Protein AF-A0A1Q9DI26-F1 (afdb_monomer_lite)

Sequence (312 aa):
MASQDSYLPLMKSDGTSLVPEFTDEYFKDEPLLVAVFDFDYDLIEEFKTQLAWARFLFNPPAWITTLCCAPCFINANVEWAARAKHVALTHDGIKYVEDKHPTMCGLSCTDSGKVSKTVPYEKITDCDVREPAGTAFCCCIQNVLTEVVVETASSSKETPDLLLEGLEDAHAFKQAVWAMKRFGSGQGASAPAGSSAAPKMNDEGLRQTNFLLTEIREELRTMNVDRLLLKEMLKSWYAQVSEKGPARKVSEIKVAEARLLEEEREKNKALQGQIDAKDAEVKSILRRILQLEDEKVALLKQGSVGAAVVRC

Organism: Symbiodinium microadriaticum (NCBI:txid2951)

Radius of gyration: 28.25 Å; chains: 1; bounding box: 75×57×98 Å

Secondary structure (DSSP, 8-state):
----------B-TTS-BSS------TTTT-TTEEEEE-B-HHHHHHHHHHHHHHHHHT-GGGGGGGGGTHHHHHHHHHHHHHHTEEEEEESSEEEEEE--B--TTT-GGGPBPPEEEEEEGGGEEEEEEE---SEEETTTEE----EEEEEETT--TTS-SEEEESBTTHHHHHHHHHHHHHHHTTTS--------------HHHHHHHHHHHHHHHHHHHHHHHHHHHHHHHHHHHHHHHHTT-SSSSHHHHHHHHHHHHHHHHHHHHHHHHHHHHHHHHHHHHHHHHHHHHHHHHHHHHHHHHHTTS---

pLDDT: mean 82.35, std 16.48, range [36.53, 98.06]

Foldseek 3Di:
DDDPPDQPFPAAPVRDGLAPDDPDPPCVPPPQFNHWFDFPLVVQLVQQLVVLVVVCVVDVVNVVVVVPVVNVQSSVQSSQQSVQWIWTQGLFAIKIKRDWGAHDPRDPVRIDHIDIDGDGLQFFPDKDKDAQADAPDDRPHGGHWIKIATAGPPDDPPDGPDIDIRTPCSPSVRVVSVVSSVVVVPPPPPDPPDDDDDPPPDPVVVVVVVVVVSVVVVVVVVVVVVVVVVVVVVVVVVVVVVVPDDDPCPVVVVVVVVVVVVVVVVVVVVVVVVVVVVVVVVVVVVVVVVVVVVVVVVVVVVVVVVVPPPDD

Structure (mmCIF, N/CA/C/O backbone):
data_AF-A0A1Q9DI26-F1
#
_entry.id   AF-A0A1Q9DI26-F1
#
loop_
_atom_site.group_PDB
_atom_site.id
_atom_site.type_symbol
_atom_site.label_atom_id
_atom_site.label_alt_id
_atom_site.label_comp_id
_atom_site.label_asym_id
_atom_site.label_entity_id
_atom_site.label_seq_id
_atom_site.pdbx_PDB_ins_code
_atom_site.Cartn_x
_atom_site.Cartn_y
_atom_site.Cartn_z
_atom_site.occupancy
_atom_site.B_iso_or_equiv
_atom_site.auth_seq_id
_atom_site.auth_comp_id
_atom_site.auth_asym_id
_atom_site.auth_atom_id
_atom_site.pdbx_PDB_model_num
ATOM 1 N N . MET A 1 1 ? 1.690 -33.964 15.376 1.00 38.91 1 MET A N 1
ATOM 2 C CA . MET A 1 1 ? 0.543 -33.718 14.481 1.00 38.91 1 MET A CA 1
ATOM 3 C C . MET A 1 1 ? -0.322 -32.679 15.166 1.00 38.91 1 MET A C 1
ATOM 5 O O . MET A 1 1 ? -1.088 -33.037 16.050 1.00 38.91 1 MET A O 1
ATOM 9 N N . ALA A 1 2 ? -0.066 -31.400 14.888 1.00 36.53 2 ALA A N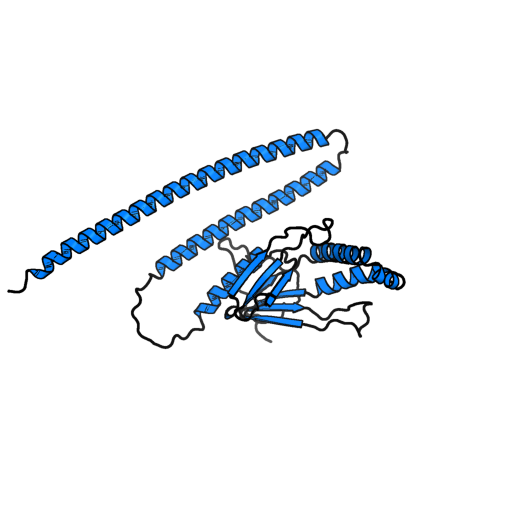 1
ATOM 10 C CA . ALA A 1 2 ? -0.893 -30.310 15.394 1.00 36.53 2 ALA A CA 1
ATOM 11 C C . ALA A 1 2 ? -2.199 -30.296 14.589 1.00 36.53 2 ALA A C 1
ATOM 13 O O . ALA A 1 2 ? -2.167 -30.470 13.371 1.00 36.53 2 ALA A O 1
ATOM 14 N N . SER A 1 3 ? -3.322 -30.195 15.294 1.00 38.91 3 SER A N 1
ATOM 15 C CA . SER A 1 3 ? -4.663 -30.089 14.721 1.00 38.91 3 SER A CA 1
ATOM 16 C C . SER A 1 3 ? -4.711 -28.882 13.780 1.00 38.91 3 SER A C 1
ATOM 18 O O . SER A 1 3 ? -4.245 -27.808 14.156 1.00 38.91 3 SER A O 1
ATOM 20 N N . GLN A 1 4 ? -5.222 -29.067 12.557 1.00 39.53 4 GLN A N 1
ATOM 21 C CA . GLN A 1 4 ? -5.601 -27.975 11.656 1.00 39.53 4 GLN A CA 1
ATOM 22 C C . GLN A 1 4 ? -6.797 -27.255 12.283 1.00 39.53 4 GLN A C 1
ATOM 24 O O . GLN A 1 4 ? -7.945 -27.490 11.907 1.00 39.53 4 GLN A O 1
ATOM 29 N N . ASP A 1 5 ? -6.541 -26.442 13.300 1.00 39.09 5 ASP A N 1
ATOM 30 C CA . ASP A 1 5 ? -7.587 -25.637 13.898 1.00 39.09 5 ASP A CA 1
ATOM 31 C C . ASP A 1 5 ? -7.981 -24.571 12.875 1.00 39.09 5 ASP A C 1
ATOM 33 O O . ASP A 1 5 ? -7.178 -23.776 12.390 1.00 39.09 5 ASP A O 1
ATOM 37 N N . SER A 1 6 ? -9.242 -24.683 12.482 1.00 49.03 6 SER A N 1
ATOM 38 C CA . SER A 1 6 ? -9.954 -23.924 11.470 1.00 49.03 6 SER A CA 1
ATOM 39 C C . SER A 1 6 ? -9.617 -22.436 11.499 1.00 49.03 6 SER A C 1
ATOM 41 O O . SER A 1 6 ? -10.002 -21.725 12.430 1.00 49.03 6 SER A O 1
ATOM 43 N N . TYR A 1 7 ? -8.992 -21.960 10.424 1.00 51.84 7 TYR A N 1
ATOM 44 C CA . TYR A 1 7 ? -9.085 -20.567 10.009 1.00 51.84 7 TYR A CA 1
ATOM 45 C C . TYR A 1 7 ? -10.567 -20.181 10.023 1.00 51.84 7 TYR A C 1
ATOM 47 O O . TYR A 1 7 ? -11.371 -20.807 9.332 1.00 51.84 7 TYR A O 1
ATOM 55 N N . LEU A 1 8 ? -10.950 -19.202 10.843 1.00 52.22 8 LEU A N 1
ATOM 56 C CA . LEU A 1 8 ? -12.258 -18.564 10.735 1.00 52.22 8 LEU A CA 1
ATOM 57 C C . LEU A 1 8 ? -12.095 -17.425 9.729 1.00 52.22 8 LEU A C 1
ATOM 59 O O . LEU A 1 8 ? -11.629 -16.352 10.120 1.00 52.22 8 LEU A O 1
ATOM 63 N N . PRO A 1 9 ? -12.409 -17.638 8.437 1.00 56.97 9 PRO A N 1
ATOM 64 C CA . PRO A 1 9 ? -12.375 -16.556 7.473 1.00 56.97 9 PRO A CA 1
ATOM 65 C C . PRO A 1 9 ? -13.273 -15.429 7.977 1.00 56.97 9 PRO A C 1
ATOM 67 O O . PRO A 1 9 ? -14.390 -15.662 8.448 1.00 56.97 9 PRO A O 1
ATOM 70 N N . LEU A 1 10 ? -12.776 -14.197 7.882 1.00 58.75 10 LEU A N 1
ATOM 71 C CA . LEU A 1 10 ? -13.581 -12.995 8.058 1.00 58.75 10 LEU A CA 1
ATOM 72 C C . LEU A 1 10 ? -14.640 -12.980 6.947 1.00 58.75 10 LEU A C 1
ATOM 74 O O . LEU A 1 10 ? -14.418 -12.484 5.846 1.00 58.75 10 LEU A O 1
ATOM 78 N N . MET A 1 11 ? -15.775 -13.606 7.229 1.00 51.62 11 MET A N 1
ATOM 79 C CA . MET A 1 11 ? -16.907 -13.729 6.320 1.00 51.62 11 MET A CA 1
ATOM 80 C C . MET A 1 11 ? -17.740 -12.447 6.375 1.00 51.62 11 MET A C 1
ATOM 82 O O . MET A 1 11 ? -18.002 -11.908 7.455 1.00 51.62 11 MET A O 1
ATOM 86 N N . LYS A 1 12 ? -18.159 -11.944 5.212 1.00 56.06 12 LYS A N 1
ATOM 87 C CA . LYS A 1 12 ? -19.223 -10.937 5.118 1.00 56.06 12 LYS A CA 1
ATOM 88 C C . LYS A 1 12 ? -20.567 -11.529 5.539 1.00 56.06 12 LYS A C 1
ATOM 90 O O . LYS A 1 12 ? -20.742 -12.747 5.573 1.00 56.06 12 LYS A O 1
ATOM 95 N N . SER A 1 13 ? -21.537 -10.650 5.786 1.00 51.12 13 SER A N 1
ATOM 96 C CA . SER A 1 13 ? -22.930 -11.042 6.026 1.00 51.12 13 SER A CA 1
ATOM 97 C C . SER A 1 13 ? -23.548 -11.789 4.829 1.00 51.12 13 SER A C 1
ATOM 99 O O . SER A 1 13 ? -24.406 -12.648 5.017 1.00 51.12 13 SER A O 1
ATOM 101 N N . ASP A 1 14 ? -23.047 -11.520 3.619 1.00 65.31 14 ASP A N 1
ATOM 102 C CA . ASP A 1 14 ? -23.435 -12.165 2.359 1.00 65.31 14 ASP A CA 1
ATOM 103 C C . ASP A 1 14 ? -22.736 -13.521 2.096 1.00 65.31 14 ASP A C 1
ATOM 105 O O . ASP A 1 14 ? -22.992 -14.160 1.077 1.00 65.31 14 ASP A O 1
ATOM 109 N N . GLY A 1 15 ? -21.866 -13.982 3.006 1.00 66.88 15 GLY A N 1
ATOM 110 C CA . GLY A 1 15 ? -21.101 -15.225 2.860 1.00 66.88 15 GLY A CA 1
ATOM 111 C C . GLY A 1 15 ? -19.873 -15.126 1.946 1.00 66.88 15 GLY A C 1
ATOM 112 O O . GLY A 1 15 ? -19.172 -16.119 1.766 1.00 66.88 15 GLY A O 1
ATOM 113 N N . THR A 1 16 ? -19.570 -13.949 1.393 1.00 65.44 16 THR A N 1
ATOM 114 C CA . THR A 1 16 ? -18.346 -13.715 0.617 1.00 65.44 16 THR A CA 1
ATOM 115 C C . THR A 1 16 ? -17.180 -13.457 1.569 1.00 65.44 16 THR A C 1
ATOM 117 O O . THR A 1 16 ? -17.290 -12.666 2.510 1.00 65.44 16 THR A O 1
ATOM 120 N N . SER A 1 17 ? -16.033 -14.091 1.328 1.00 59.84 17 SER A N 1
ATOM 121 C CA . SER A 1 17 ? -14.814 -13.804 2.092 1.00 59.84 17 SER A CA 1
ATOM 122 C C . SER A 1 17 ? -14.430 -12.328 1.944 1.00 59.84 17 SER A C 1
ATOM 124 O O . SER A 1 17 ? -14.437 -11.776 0.842 1.00 59.84 17 SER A O 1
ATOM 126 N N . LEU A 1 18 ? -14.107 -11.667 3.060 1.00 63.62 18 LEU A N 1
ATOM 127 C CA . LEU A 1 18 ? -13.474 -10.344 3.042 1.00 63.62 18 LEU A CA 1
ATOM 128 C C . LEU A 1 18 ? -12.004 -10.373 2.715 1.00 63.62 18 LEU A C 1
ATOM 130 O O . LEU A 1 18 ? -11.435 -9.336 2.381 1.00 63.62 18 LEU A O 1
ATOM 134 N N . VAL A 1 19 ? -11.412 -11.541 2.883 1.00 64.38 19 VAL A N 1
ATOM 135 C CA . VAL A 1 19 ? -10.012 -11.761 2.616 1.00 64.38 19 VAL A CA 1
ATOM 136 C C . VAL A 1 19 ? -9.934 -12.186 1.153 1.00 64.38 19 VAL A C 1
ATOM 138 O O . VAL A 1 19 ? -10.550 -13.210 0.822 1.00 64.38 19 VAL A O 1
ATOM 141 N N . PRO A 1 20 ? -9.284 -11.394 0.279 1.00 68.25 20 PRO A N 1
ATOM 142 C CA . PRO A 1 20 ? -9.007 -11.832 -1.081 1.00 68.25 20 PRO A CA 1
ATOM 143 C C . PRO A 1 20 ? -8.258 -13.169 -1.035 1.00 68.25 20 PRO A C 1
ATOM 145 O O . PRO A 1 20 ? -7.529 -13.454 -0.082 1.00 68.25 20 PRO A O 1
ATOM 148 N N . GLU A 1 21 ? -8.507 -14.023 -2.023 1.00 73.56 21 GLU A N 1
ATOM 149 C CA . GLU A 1 21 ? -7.797 -15.292 -2.152 1.00 73.56 21 GLU A CA 1
ATOM 150 C C . GLU A 1 21 ? -6.330 -14.977 -2.459 1.00 73.56 21 GLU A C 1
ATOM 152 O O . GLU A 1 21 ? -6.016 -14.467 -3.529 1.00 73.56 21 GLU A O 1
ATOM 157 N N . PHE A 1 22 ? -5.455 -15.196 -1.480 1.00 75.50 22 PHE A N 1
ATOM 158 C CA . PHE A 1 22 ? -4.030 -14.912 -1.602 1.00 75.50 22 PHE A CA 1
ATOM 159 C C . PHE A 1 22 ? -3.334 -16.035 -2.366 1.00 75.50 22 PHE A C 1
ATOM 161 O O . PHE A 1 22 ? -3.585 -17.222 -2.140 1.00 75.50 22 PHE A O 1
ATOM 168 N N . THR A 1 23 ? -2.445 -15.642 -3.270 1.00 81.25 23 THR A N 1
ATOM 169 C CA . THR A 1 23 ? -1.640 -16.561 -4.077 1.00 81.25 23 THR A CA 1
ATOM 170 C C . THR A 1 23 ? -0.368 -16.998 -3.363 1.00 81.25 23 THR A C 1
ATOM 172 O O . THR A 1 23 ? 0.149 -18.080 -3.651 1.00 81.25 23 THR A O 1
ATOM 175 N N . ASP A 1 24 ? 0.124 -16.199 -2.414 1.00 82.62 24 ASP A N 1
ATOM 176 C CA . ASP A 1 24 ? 1.368 -16.488 -1.715 1.00 82.62 24 ASP A CA 1
ATOM 177 C C . ASP A 1 24 ? 1.215 -17.598 -0.658 1.00 82.62 24 ASP A C 1
ATOM 179 O O . ASP A 1 24 ? 0.422 -17.535 0.286 1.00 82.62 24 ASP A O 1
ATOM 183 N N . GLU A 1 25 ? 2.026 -18.642 -0.812 1.00 90.56 25 GLU A N 1
ATOM 184 C CA . GLU A 1 25 ? 2.059 -19.803 0.070 1.00 90.56 25 GLU A CA 1
ATOM 185 C C . GLU A 1 25 ? 2.994 -19.623 1.275 1.00 90.56 25 GLU A C 1
ATOM 187 O O . GLU A 1 25 ? 3.043 -20.484 2.157 1.00 90.56 25 GLU A O 1
ATOM 192 N N . TYR A 1 26 ? 3.739 -18.517 1.326 1.00 93.50 26 TYR A N 1
ATOM 193 C CA . TYR A 1 26 ? 4.833 -18.307 2.267 1.00 93.50 26 TYR A CA 1
ATOM 194 C C . TYR A 1 26 ? 4.429 -18.450 3.748 1.00 93.50 26 TYR A C 1
ATOM 196 O O . TYR A 1 26 ? 5.204 -18.960 4.558 1.00 93.50 26 TYR A O 1
ATOM 204 N N . PHE A 1 27 ? 3.202 -18.059 4.113 1.00 93.50 27 PHE A N 1
ATOM 205 C CA . PHE A 1 27 ? 2.709 -18.112 5.497 1.00 93.50 27 PHE A CA 1
ATOM 206 C C . PHE A 1 27 ? 1.814 -19.320 5.819 1.00 93.50 27 PHE A C 1
ATOM 208 O O . PHE A 1 27 ? 1.227 -19.349 6.897 1.00 93.50 27 PHE A O 1
ATOM 215 N N . LYS A 1 28 ? 1.692 -20.329 4.942 1.00 91.50 28 LYS A N 1
ATOM 216 C CA . LYS A 1 28 ? 0.738 -21.447 5.133 1.00 91.50 28 LYS A CA 1
ATOM 217 C C . LYS A 1 28 ? 0.863 -22.182 6.472 1.00 91.50 28 LYS A C 1
ATOM 219 O O . LYS A 1 28 ? -0.148 -22.623 7.020 1.00 91.50 28 LYS A O 1
ATOM 224 N N . ASP A 1 29 ? 2.083 -22.290 6.991 1.00 93.12 29 ASP A N 1
ATOM 225 C CA . ASP A 1 29 ? 2.390 -22.991 8.242 1.00 93.12 29 ASP A CA 1
ATOM 226 C C . ASP A 1 29 ? 2.475 -22.052 9.461 1.00 93.12 29 ASP A C 1
ATOM 228 O O . ASP A 1 29 ? 2.805 -22.493 10.566 1.00 93.12 29 ASP A O 1
ATOM 232 N N . GLU A 1 30 ? 2.208 -20.754 9.288 1.00 91.62 30 GLU A N 1
ATOM 233 C CA . GLU A 1 30 ? 2.288 -19.789 10.379 1.00 91.62 30 GLU A CA 1
ATOM 234 C C . GLU A 1 30 ? 1.078 -19.948 11.319 1.00 91.62 30 GLU A C 1
ATOM 236 O O . GLU A 1 30 ? -0.072 -19.807 10.891 1.00 91.62 30 GLU A O 1
ATOM 241 N N . PRO A 1 31 ? 1.292 -20.218 12.620 1.00 89.69 31 PRO A N 1
ATOM 242 C CA . PRO A 1 31 ? 0.191 -20.303 13.564 1.00 89.69 31 PRO A CA 1
ATOM 243 C C . PRO A 1 31 ? -0.480 -18.935 13.715 1.00 89.69 31 PRO A C 1
ATOM 245 O O . PRO A 1 31 ? 0.182 -17.899 13.708 1.00 89.69 31 PRO A O 1
ATOM 248 N N . LEU A 1 32 ? -1.800 -18.937 13.925 1.00 89.81 32 LEU A N 1
ATOM 249 C CA . LEU A 1 32 ? -2.587 -17.718 14.164 1.00 89.81 32 LEU A CA 1
ATOM 250 C C . LEU A 1 32 ? -2.565 -16.717 12.995 1.00 89.81 32 LEU A C 1
ATOM 252 O O . LEU A 1 32 ? -2.760 -15.514 13.200 1.00 89.81 32 LEU A O 1
ATOM 256 N N . LEU A 1 33 ? -2.331 -17.200 11.775 1.00 91.50 33 LEU A N 1
ATOM 257 C CA . LEU A 1 33 ? -2.483 -16.410 10.565 1.00 91.50 33 LEU A CA 1
ATOM 258 C C . LEU A 1 33 ? -3.963 -16.035 10.373 1.00 91.50 33 LEU A C 1
ATOM 260 O O . LEU A 1 33 ? -4.855 -16.877 10.432 1.00 91.50 33 LEU A O 1
ATOM 264 N N . VAL A 1 34 ? -4.221 -14.747 10.162 1.00 91.06 34 VAL A N 1
ATOM 265 C CA . VAL A 1 34 ? -5.568 -14.198 9.952 1.00 91.06 34 VAL A CA 1
ATOM 266 C C . VAL A 1 34 ? -5.809 -13.953 8.467 1.00 91.06 34 VAL A C 1
ATOM 268 O O . VAL A 1 34 ? -6.844 -14.348 7.938 1.00 91.06 34 VAL A O 1
ATOM 271 N N . ALA A 1 35 ? -4.864 -13.288 7.801 1.00 92.38 35 ALA A N 1
ATOM 272 C CA . ALA A 1 35 ? -4.937 -12.964 6.380 1.00 92.38 35 ALA A CA 1
ATOM 273 C C . ALA A 1 35 ? -3.535 -12.708 5.813 1.00 92.38 35 ALA A C 1
ATOM 275 O O . ALA A 1 35 ? -2.681 -12.163 6.514 1.00 92.38 35 ALA A O 1
ATOM 276 N N . VAL A 1 36 ? -3.319 -13.045 4.544 1.00 94.19 36 VAL A N 1
ATOM 277 C CA . VAL A 1 36 ? -2.127 -12.665 3.766 1.00 94.19 36 VAL A CA 1
ATOM 278 C C . VAL A 1 36 ? -2.552 -11.610 2.752 1.00 94.19 36 VAL A C 1
ATOM 280 O O . VAL A 1 36 ? -3.678 -11.659 2.257 1.00 94.19 36 VAL A O 1
ATOM 283 N N . PHE A 1 37 ? -1.689 -10.628 2.499 1.00 94.81 37 PHE A N 1
ATOM 284 C CA . PHE A 1 37 ? -1.931 -9.607 1.486 1.00 94.81 37 PHE A CA 1
ATOM 285 C C . PHE A 1 37 ? -0.781 -9.613 0.492 1.00 94.81 37 PHE A C 1
ATOM 287 O O . PHE A 1 37 ? 0.375 -9.441 0.885 1.00 94.81 37 PHE A O 1
ATOM 294 N N . ASP A 1 38 ? -1.126 -9.784 -0.777 1.00 95.75 38 ASP A N 1
ATOM 295 C CA . ASP A 1 38 ? -0.159 -9.840 -1.860 1.00 95.75 38 ASP A CA 1
ATOM 296 C C . ASP A 1 38 ? 0.231 -8.423 -2.313 1.00 95.75 38 ASP A C 1
ATOM 298 O O . ASP A 1 38 ? -0.525 -7.444 -2.206 1.00 95.75 38 ASP A O 1
ATOM 302 N N . PHE A 1 39 ? 1.469 -8.309 -2.784 1.00 96.88 39 PHE A N 1
ATOM 303 C CA . PHE A 1 39 ? 1.945 -7.121 -3.477 1.00 96.88 39 PHE A CA 1
ATOM 304 C C . PHE A 1 39 ? 1.641 -7.251 -4.969 1.00 96.88 39 PHE A C 1
ATOM 306 O O . PHE A 1 39 ? 1.726 -8.341 -5.531 1.00 96.88 39 PHE A O 1
ATOM 313 N N . ASP A 1 40 ? 1.372 -6.129 -5.633 1.00 96.56 40 ASP A N 1
ATOM 314 C CA . ASP A 1 40 ? 1.351 -6.068 -7.094 1.00 96.56 40 ASP A CA 1
ATOM 315 C C . ASP A 1 40 ? 2.803 -6.088 -7.600 1.00 96.56 40 ASP A C 1
ATOM 317 O O . ASP A 1 40 ? 3.427 -5.051 -7.857 1.00 96.56 40 ASP A O 1
ATOM 321 N N . TYR A 1 41 ? 3.388 -7.291 -7.621 1.00 96.56 41 TYR A N 1
ATOM 322 C CA . TYR A 1 41 ? 4.799 -7.502 -7.939 1.00 96.56 41 TYR A CA 1
ATOM 323 C C . TYR A 1 41 ? 5.149 -6.949 -9.320 1.00 96.56 41 TYR A C 1
ATOM 325 O O . TYR A 1 41 ? 6.165 -6.270 -9.450 1.00 96.56 41 TYR A O 1
ATOM 333 N N . ASP A 1 42 ? 4.285 -7.153 -10.315 1.00 97.00 42 ASP A N 1
ATOM 334 C CA . ASP A 1 42 ? 4.516 -6.695 -11.684 1.00 97.00 42 ASP A CA 1
ATOM 335 C C . ASP A 1 42 ? 4.548 -5.156 -11.755 1.00 97.00 42 ASP A C 1
ATOM 337 O O . ASP A 1 42 ? 5.456 -4.579 -12.363 1.00 97.00 42 ASP A O 1
ATOM 341 N N . LEU A 1 43 ? 3.622 -4.468 -11.071 1.00 96.75 43 LEU A N 1
ATOM 342 C CA . LEU A 1 43 ? 3.607 -3.003 -11.012 1.00 96.75 43 LEU A CA 1
ATOM 343 C C . LEU A 1 43 ? 4.830 -2.444 -10.270 1.00 96.75 43 LEU A C 1
ATOM 345 O O . LEU A 1 43 ? 5.417 -1.441 -10.692 1.00 96.75 43 LEU A O 1
ATOM 349 N N . ILE A 1 44 ? 5.234 -3.084 -9.167 1.00 97.38 44 ILE A N 1
ATOM 350 C CA . ILE A 1 44 ? 6.442 -2.710 -8.418 1.00 97.38 44 ILE A CA 1
ATOM 351 C C . ILE A 1 44 ? 7.682 -2.888 -9.294 1.00 97.38 44 ILE A C 1
ATOM 353 O O . ILE A 1 44 ? 8.525 -1.987 -9.340 1.00 97.38 44 ILE A O 1
ATOM 357 N N . GLU A 1 45 ? 7.797 -4.030 -9.972 1.00 97.12 45 GLU A N 1
ATOM 358 C CA . GLU A 1 45 ? 8.910 -4.364 -10.853 1.00 97.12 45 GLU A CA 1
ATOM 359 C C . GLU A 1 45 ? 9.026 -3.355 -11.996 1.00 97.12 45 GLU A C 1
ATOM 361 O O . GLU A 1 45 ? 10.100 -2.778 -12.192 1.00 97.12 45 GLU A O 1
ATOM 366 N N . GLU A 1 46 ? 7.929 -3.064 -12.699 1.00 96.94 46 GLU A N 1
ATOM 367 C CA . GLU A 1 46 ? 7.911 -2.086 -13.786 1.00 96.94 46 GLU A CA 1
ATOM 368 C C . GLU A 1 46 ? 8.320 -0.691 -13.290 1.00 96.94 46 GLU A C 1
ATOM 370 O O . GLU A 1 46 ? 9.263 -0.088 -13.821 1.00 96.94 46 GLU A O 1
ATOM 375 N N . PHE A 1 47 ? 7.671 -0.187 -12.236 1.00 97.31 47 PHE A N 1
ATOM 376 C CA . PHE A 1 47 ? 7.935 1.153 -11.714 1.00 97.31 47 PHE A CA 1
ATOM 377 C C . PHE A 1 47 ? 9.373 1.305 -11.204 1.00 97.31 47 PHE A C 1
ATOM 379 O O . PHE A 1 47 ? 10.067 2.270 -11.545 1.00 97.31 47 PHE A O 1
ATOM 386 N N . LYS A 1 48 ? 9.861 0.349 -10.403 1.00 96.88 48 LYS A N 1
ATOM 387 C CA . LYS A 1 48 ? 11.219 0.407 -9.841 1.00 96.88 48 LYS A CA 1
ATOM 388 C C . LYS A 1 48 ? 12.285 0.202 -10.906 1.00 96.88 48 LYS A C 1
ATOM 390 O O . LYS A 1 48 ? 13.339 0.832 -10.814 1.00 96.88 48 LYS A O 1
ATOM 395 N N . THR A 1 49 ? 12.000 -0.586 -11.939 1.00 96.25 49 THR A N 1
ATOM 396 C CA . THR A 1 49 ? 12.879 -0.738 -13.101 1.00 96.25 49 THR A CA 1
ATOM 397 C C . THR A 1 49 ? 12.996 0.581 -13.859 1.00 96.25 49 THR A C 1
ATOM 399 O O . THR A 1 49 ? 14.111 1.065 -14.058 1.00 96.25 49 THR A O 1
ATOM 402 N N . GLN A 1 50 ? 11.877 1.230 -14.207 1.00 95.81 50 GLN A N 1
ATOM 403 C CA . GLN A 1 50 ? 11.887 2.547 -14.861 1.00 95.81 50 GLN A CA 1
ATOM 404 C C . GLN A 1 50 ? 12.647 3.589 -14.029 1.00 95.81 50 GLN A C 1
ATOM 406 O O . GLN A 1 50 ? 13.477 4.336 -14.553 1.00 95.81 50 GLN A O 1
ATOM 411 N N . LEU A 1 51 ? 12.415 3.605 -12.715 1.00 95.56 51 LEU A N 1
ATOM 412 C CA . LEU A 1 51 ? 13.085 4.512 -11.790 1.00 95.56 51 LEU A CA 1
ATOM 413 C C . LEU A 1 51 ? 14.596 4.247 -11.699 1.00 95.56 51 LEU A C 1
ATOM 415 O O . LEU A 1 51 ? 15.387 5.193 -11.688 1.00 95.56 51 LEU A O 1
ATOM 419 N N . ALA A 1 52 ? 15.012 2.980 -11.643 1.00 93.62 52 ALA A N 1
ATOM 420 C CA . ALA A 1 52 ? 16.418 2.589 -11.622 1.00 93.62 52 ALA A CA 1
ATOM 421 C C . ALA A 1 52 ? 17.126 2.978 -12.926 1.00 93.62 52 ALA A C 1
ATOM 423 O O . ALA A 1 52 ? 18.209 3.562 -12.881 1.00 93.62 52 ALA A O 1
ATOM 424 N N . TRP A 1 53 ? 16.483 2.748 -14.073 1.00 93.56 53 TRP A N 1
ATOM 425 C CA . TRP A 1 53 ? 16.985 3.169 -15.379 1.00 93.56 53 TRP A CA 1
ATOM 426 C C . TRP A 1 53 ? 17.105 4.685 -15.501 1.00 93.56 53 TRP A C 1
ATOM 428 O O . TRP A 1 53 ? 18.130 5.179 -15.969 1.00 93.56 53 TRP A O 1
ATOM 438 N N . ALA A 1 54 ? 16.119 5.446 -15.026 1.00 93.50 54 ALA A N 1
ATOM 439 C CA . ALA A 1 54 ? 16.218 6.900 -15.007 1.00 93.50 54 ALA A CA 1
ATOM 440 C C . ALA A 1 54 ? 17.369 7.368 -14.107 1.00 93.50 54 ALA A C 1
ATOM 442 O O . ALA A 1 54 ? 18.227 8.127 -14.548 1.00 93.50 54 ALA A O 1
ATOM 443 N N . ARG A 1 55 ? 17.476 6.862 -12.876 1.00 92.12 55 ARG A N 1
ATOM 444 C CA . ARG A 1 55 ? 18.604 7.192 -11.985 1.00 92.12 55 ARG A CA 1
ATOM 445 C C . ARG A 1 55 ? 19.954 6.865 -12.618 1.00 92.12 55 ARG A C 1
ATOM 447 O O . ARG A 1 55 ? 20.894 7.644 -12.482 1.00 92.12 55 ARG A O 1
ATOM 454 N N . PHE A 1 56 ? 20.035 5.743 -13.324 1.00 90.75 56 PHE A N 1
ATOM 455 C CA . PHE A 1 56 ? 21.223 5.327 -14.048 1.00 90.75 56 PHE A CA 1
ATOM 456 C C . PHE A 1 56 ? 21.572 6.298 -15.192 1.00 90.75 56 PHE A C 1
ATOM 458 O O . PHE A 1 56 ? 22.703 6.774 -15.282 1.00 90.75 56 PHE A O 1
ATOM 465 N N . LEU A 1 57 ? 20.596 6.670 -16.026 1.00 91.19 57 LEU A N 1
ATOM 466 C CA . LEU A 1 57 ? 20.785 7.625 -17.124 1.00 91.19 57 LEU A CA 1
ATOM 467 C C . LEU A 1 57 ? 21.179 9.023 -16.631 1.00 91.19 57 LEU A C 1
ATOM 469 O O . LEU A 1 57 ? 21.977 9.692 -17.272 1.00 91.19 57 LEU A O 1
ATOM 473 N N . PHE A 1 58 ? 20.676 9.469 -15.482 1.00 91.50 58 PHE A N 1
ATOM 474 C CA . PHE A 1 58 ? 20.974 10.803 -14.949 1.00 91.50 58 PHE A CA 1
ATOM 475 C C . PHE A 1 58 ? 22.220 10.861 -14.044 1.00 91.50 58 PHE A C 1
ATOM 477 O O . PHE A 1 58 ? 22.536 11.925 -13.513 1.00 91.50 58 PHE A O 1
ATOM 484 N N . ASN A 1 59 ? 22.963 9.759 -13.893 1.00 91.31 59 ASN A N 1
ATOM 485 C CA . ASN A 1 59 ? 24.199 9.698 -13.109 1.00 91.31 59 ASN A CA 1
ATOM 486 C C . ASN A 1 59 ? 25.385 9.230 -13.983 1.00 91.31 59 ASN A C 1
ATOM 488 O O . ASN A 1 59 ? 25.739 8.051 -13.946 1.00 91.31 59 ASN A O 1
ATOM 492 N N . PRO A 1 60 ? 26.027 10.129 -14.763 1.00 90.44 60 PRO A N 1
ATOM 493 C CA . PRO A 1 60 ? 27.087 9.763 -15.709 1.00 90.44 60 PRO A CA 1
ATOM 494 C C . PRO A 1 60 ? 28.258 8.951 -15.123 1.00 90.44 60 PRO A C 1
ATOM 496 O O . PRO A 1 60 ? 28.738 8.045 -15.802 1.00 90.44 60 PRO A O 1
ATOM 499 N N . PRO A 1 61 ? 28.714 9.179 -13.871 1.00 88.19 61 PRO A N 1
ATOM 500 C CA . PRO A 1 61 ? 29.691 8.300 -13.222 1.00 88.19 61 PRO A CA 1
ATOM 501 C C . PRO A 1 61 ? 29.285 6.818 -13.165 1.00 88.19 61 PRO A C 1
ATOM 503 O O . PRO A 1 61 ? 30.150 5.945 -13.246 1.00 88.19 61 PRO A O 1
ATOM 506 N N . ALA A 1 62 ? 27.986 6.513 -13.070 1.00 83.12 62 ALA A N 1
ATOM 507 C CA . ALA A 1 62 ? 27.490 5.139 -13.084 1.00 83.12 62 ALA A CA 1
ATOM 508 C C . ALA A 1 62 ? 27.627 4.477 -14.468 1.00 83.12 62 ALA A C 1
ATOM 510 O O . ALA A 1 62 ? 27.655 3.258 -14.557 1.00 83.12 62 ALA A O 1
ATOM 511 N N . TRP A 1 63 ? 27.802 5.228 -15.558 1.00 87.25 63 TRP A N 1
ATOM 512 C CA . TRP A 1 63 ? 27.920 4.645 -16.903 1.00 87.25 63 TRP A CA 1
ATOM 513 C C . TRP A 1 63 ? 29.209 3.849 -17.123 1.00 87.25 63 TRP A C 1
ATOM 515 O O . TRP A 1 63 ? 29.310 3.022 -18.029 1.00 87.25 63 TRP A O 1
ATOM 525 N N . ILE A 1 64 ? 30.216 4.041 -16.277 1.00 84.81 64 ILE A N 1
ATOM 526 C CA . ILE A 1 64 ? 31.428 3.223 -16.343 1.00 84.81 64 ILE A CA 1
ATOM 527 C C . ILE A 1 64 ? 31.112 1.789 -15.882 1.00 84.81 64 ILE A C 1
ATOM 529 O O . ILE A 1 64 ? 31.682 0.835 -16.411 1.00 84.81 64 ILE A O 1
ATOM 533 N N . THR A 1 65 ? 30.146 1.607 -14.971 1.00 76.06 65 THR A N 1
ATOM 534 C CA . THR A 1 65 ? 29.751 0.275 -14.489 1.00 76.06 65 THR A CA 1
ATOM 535 C C . THR A 1 65 ? 28.880 -0.490 -15.494 1.00 76.06 65 THR A C 1
ATOM 537 O O . THR A 1 65 ? 28.848 -1.720 -15.441 1.00 76.06 65 THR A O 1
ATOM 540 N N . THR A 1 66 ? 28.262 0.178 -16.486 1.00 71.62 66 THR A N 1
ATOM 541 C CA . THR A 1 66 ? 27.492 -0.505 -17.551 1.00 71.62 66 THR A CA 1
ATOM 542 C C . THR A 1 66 ? 28.301 -1.426 -18.443 1.00 71.62 66 THR A C 1
ATOM 544 O O . THR A 1 66 ? 27.725 -2.355 -19.006 1.00 71.62 66 THR A O 1
ATOM 547 N N . LEU A 1 67 ? 29.615 -1.221 -18.556 1.00 75.31 67 LEU A N 1
ATOM 548 C CA . LEU A 1 67 ? 30.483 -2.106 -19.338 1.00 75.31 67 LEU A CA 1
ATOM 549 C C . LEU A 1 67 ? 30.518 -3.540 -18.775 1.00 75.31 67 LEU A C 1
ATOM 551 O O . LEU A 1 67 ? 30.838 -4.471 -19.509 1.00 75.31 67 LEU A O 1
ATOM 555 N N . CYS A 1 68 ? 30.126 -3.734 -17.511 1.00 69.38 68 CYS A N 1
ATOM 556 C CA . CYS A 1 68 ? 30.137 -5.019 -16.812 1.00 69.38 68 CYS A CA 1
ATOM 557 C C . CYS A 1 68 ? 28.718 -5.509 -16.458 1.00 69.38 68 CYS A C 1
ATOM 559 O O . CYS A 1 68 ? 28.423 -5.793 -15.301 1.00 69.38 68 CYS A O 1
ATOM 561 N N . CYS A 1 69 ? 27.844 -5.643 -17.463 1.00 76.12 69 CYS A N 1
ATOM 562 C CA . CYS A 1 69 ? 26.525 -6.302 -17.366 1.00 76.12 69 CYS A CA 1
ATOM 563 C C . CYS A 1 69 ? 25.448 -5.592 -16.513 1.00 76.12 69 CYS A C 1
ATOM 565 O O . CYS A 1 69 ? 24.410 -6.189 -16.228 1.00 76.12 69 CYS A O 1
ATOM 567 N N . ALA A 1 70 ? 25.630 -4.315 -16.155 1.00 74.19 70 ALA A N 1
ATOM 568 C CA . ALA A 1 70 ? 24.657 -3.571 -15.342 1.00 74.19 70 ALA A CA 1
ATOM 569 C C . ALA A 1 70 ? 23.195 -3.592 -15.860 1.00 74.19 70 ALA A C 1
ATOM 571 O O . ALA A 1 70 ? 22.304 -3.725 -15.023 1.00 74.19 70 ALA A O 1
ATOM 572 N N . PRO A 1 71 ? 22.904 -3.534 -17.181 1.00 75.31 71 PRO A N 1
ATOM 573 C CA . PRO A 1 71 ? 21.528 -3.574 -17.690 1.00 75.31 71 PRO A CA 1
ATOM 574 C C . PRO A 1 71 ? 20.755 -4.819 -17.256 1.00 75.31 71 PRO A C 1
ATOM 576 O O . PRO A 1 71 ? 19.593 -4.732 -16.871 1.00 75.31 71 PRO A O 1
ATOM 579 N N . CYS A 1 72 ? 21.418 -5.975 -17.294 1.00 79.12 72 CYS A N 1
ATOM 580 C CA . CYS A 1 72 ? 20.808 -7.259 -16.968 1.00 79.12 72 CYS A CA 1
ATOM 581 C C . CYS A 1 72 ? 20.547 -7.378 -15.462 1.00 79.12 72 CYS A C 1
ATOM 583 O O . CYS A 1 72 ? 19.561 -7.977 -15.045 1.00 79.12 72 CYS A O 1
ATOM 585 N N . PHE A 1 73 ? 21.413 -6.776 -14.645 1.00 88.62 73 PHE A N 1
ATOM 586 C CA . PHE A 1 73 ? 21.306 -6.837 -13.193 1.00 88.62 73 PHE A CA 1
ATOM 587 C C . PHE A 1 73 ? 20.303 -5.846 -12.611 1.00 88.62 73 PHE A C 1
ATOM 589 O O . PHE A 1 73 ? 19.787 -6.107 -11.533 1.00 88.62 73 PHE A O 1
ATOM 596 N N . ILE A 1 74 ? 20.002 -4.726 -13.277 1.00 91.56 74 ILE A N 1
ATOM 597 C CA . ILE A 1 74 ? 18.995 -3.780 -12.769 1.00 91.56 74 ILE A CA 1
ATOM 598 C C . ILE A 1 74 ? 17.634 -4.472 -12.658 1.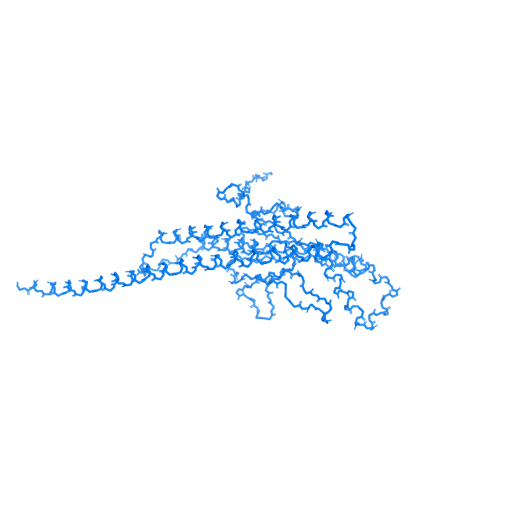00 91.56 74 ILE A C 1
ATOM 600 O O . ILE A 1 74 ? 17.049 -4.471 -11.579 1.00 91.56 74 ILE A O 1
ATOM 604 N N . ASN A 1 75 ? 17.176 -5.108 -13.738 1.00 93.75 75 ASN A N 1
ATOM 605 C CA . ASN A 1 75 ? 15.868 -5.761 -13.762 1.00 93.75 75 ASN A CA 1
ATOM 606 C C . ASN A 1 75 ? 15.827 -6.938 -12.778 1.00 93.75 75 ASN A C 1
ATOM 608 O O . ASN A 1 75 ? 14.920 -7.010 -11.959 1.00 93.75 75 ASN A O 1
ATOM 612 N N . ALA A 1 76 ? 16.858 -7.792 -12.789 1.00 95.19 76 ALA A N 1
ATOM 613 C CA . ALA A 1 76 ? 16.933 -8.938 -11.886 1.00 95.19 76 ALA A CA 1
ATOM 614 C C . ALA A 1 76 ? 16.978 -8.518 -10.406 1.00 95.19 76 ALA A C 1
ATOM 616 O O . ALA A 1 76 ? 16.271 -9.087 -9.587 1.00 95.19 76 ALA A O 1
ATOM 617 N N . ASN A 1 77 ? 17.747 -7.481 -10.049 1.00 95.00 77 ASN A N 1
ATOM 618 C CA . ASN A 1 77 ? 17.785 -6.986 -8.668 1.00 95.00 77 ASN A CA 1
ATOM 619 C C . ASN A 1 77 ? 16.440 -6.407 -8.222 1.00 95.00 77 ASN A C 1
ATOM 621 O O . ASN A 1 77 ? 16.066 -6.567 -7.063 1.00 95.00 77 ASN A O 1
ATOM 625 N N . VAL A 1 78 ? 15.733 -5.714 -9.118 1.00 96.69 78 VAL A N 1
ATOM 626 C CA . VAL A 1 78 ? 14.401 -5.178 -8.824 1.00 96.69 78 VAL A CA 1
ATOM 627 C C . VAL A 1 78 ? 13.398 -6.314 -8.625 1.00 96.69 78 VAL A C 1
ATOM 629 O O . VAL A 1 78 ? 12.678 -6.293 -7.632 1.00 96.69 78 VAL A O 1
ATOM 632 N N . GLU A 1 79 ? 13.402 -7.315 -9.507 1.00 96.88 79 GLU A N 1
ATOM 633 C CA . GLU A 1 79 ? 12.569 -8.520 -9.411 1.00 96.88 79 GLU A CA 1
ATOM 634 C C . GLU A 1 79 ? 12.830 -9.280 -8.103 1.00 96.88 79 GLU A C 1
ATOM 636 O O . GLU A 1 79 ? 11.907 -9.526 -7.326 1.00 96.88 79 GLU A O 1
ATOM 641 N N . TRP A 1 80 ? 14.098 -9.573 -7.795 1.00 97.38 80 TRP A N 1
ATOM 642 C CA . TRP A 1 80 ? 14.487 -10.257 -6.559 1.00 97.38 80 TRP A CA 1
ATOM 643 C C . TRP A 1 80 ? 14.039 -9.491 -5.312 1.00 97.38 80 TRP A C 1
ATOM 645 O O . TRP A 1 80 ? 13.496 -10.091 -4.388 1.00 97.38 80 TRP A O 1
ATOM 655 N N . ALA A 1 81 ? 14.229 -8.170 -5.288 1.00 97.31 81 ALA A N 1
ATOM 656 C CA . ALA A 1 81 ? 13.848 -7.340 -4.149 1.00 97.31 81 ALA A CA 1
ATOM 657 C C . ALA A 1 81 ? 12.327 -7.151 -4.017 1.00 97.31 81 ALA A C 1
ATOM 659 O O . ALA A 1 81 ? 11.835 -6.960 -2.905 1.00 97.31 81 ALA A O 1
ATOM 660 N N . ALA A 1 82 ? 11.577 -7.158 -5.122 1.00 97.31 82 ALA A N 1
ATOM 661 C CA . ALA A 1 82 ? 10.119 -7.075 -5.097 1.00 97.31 82 ALA A CA 1
ATOM 662 C C . ALA A 1 82 ? 9.516 -8.380 -4.564 1.00 97.31 82 ALA A C 1
ATOM 664 O O . ALA A 1 82 ? 8.744 -8.348 -3.608 1.00 97.31 82 ALA A O 1
ATOM 665 N N . ARG A 1 83 ? 9.935 -9.523 -5.120 1.00 96.81 83 ARG A N 1
ATOM 666 C CA . ARG A 1 83 ? 9.399 -10.856 -4.792 1.00 96.81 83 ARG A CA 1
ATOM 667 C C . ARG A 1 83 ? 9.831 -11.397 -3.436 1.00 96.81 83 ARG A C 1
ATOM 669 O O . ARG A 1 83 ? 9.217 -12.331 -2.942 1.00 96.81 83 ARG A O 1
ATOM 676 N N . ALA A 1 84 ? 10.860 -10.814 -2.825 1.00 97.62 84 ALA A N 1
ATOM 677 C CA . ALA A 1 84 ? 11.273 -11.165 -1.471 1.00 97.62 84 ALA A CA 1
ATOM 678 C C . ALA A 1 84 ? 10.351 -10.592 -0.382 1.00 97.62 84 ALA A C 1
ATOM 680 O O . ALA A 1 84 ? 10.580 -10.857 0.794 1.00 97.62 84 ALA A O 1
ATOM 681 N N . LYS A 1 85 ? 9.364 -9.754 -0.718 1.00 97.75 85 LYS A N 1
ATOM 682 C CA . LYS A 1 85 ? 8.525 -9.069 0.272 1.00 97.75 85 LYS A CA 1
ATOM 683 C C . LYS A 1 85 ? 7.204 -9.790 0.470 1.00 97.75 85 LYS A C 1
ATOM 685 O O . LYS A 1 85 ? 6.465 -10.024 -0.483 1.00 97.75 85 LYS A O 1
ATOM 690 N N . HIS A 1 86 ? 6.891 -10.035 1.737 1.00 97.50 86 HIS A N 1
ATOM 691 C CA . HIS A 1 86 ? 5.696 -10.742 2.171 1.00 97.50 86 HIS A CA 1
ATOM 692 C C . HIS A 1 86 ? 5.080 -10.017 3.368 1.00 97.50 86 HIS A C 1
ATOM 694 O O . HIS A 1 86 ? 5.789 -9.580 4.285 1.00 97.50 86 HIS A O 1
ATOM 700 N N . VAL A 1 87 ? 3.753 -9.891 3.391 1.00 97.50 87 VAL A N 1
ATOM 701 C CA . VAL A 1 87 ? 3.041 -9.301 4.527 1.00 97.50 87 VAL A CA 1
ATOM 702 C C . VAL A 1 87 ? 1.822 -10.132 4.909 1.00 97.50 87 VAL A C 1
ATOM 704 O O . VAL A 1 87 ? 1.004 -10.523 4.081 1.00 97.50 87 VAL A O 1
ATOM 707 N N . ALA A 1 88 ? 1.699 -10.384 6.207 1.00 96.62 88 ALA A N 1
ATOM 708 C CA . ALA A 1 88 ? 0.584 -11.110 6.784 1.00 96.62 88 ALA A CA 1
ATOM 709 C C . ALA A 1 88 ? 0.057 -10.411 8.034 1.00 96.62 88 ALA A C 1
ATOM 711 O O . ALA A 1 88 ? 0.793 -9.792 8.806 1.00 96.62 88 ALA A O 1
ATOM 712 N N . LEU A 1 89 ? -1.243 -10.550 8.254 1.00 95.88 89 LEU A N 1
ATOM 713 C CA . LEU A 1 89 ? -1.894 -10.244 9.513 1.00 95.88 89 LEU A CA 1
ATOM 714 C C . LEU A 1 89 ? -1.977 -11.524 10.329 1.00 95.88 89 LEU A C 1
ATOM 716 O O . LEU A 1 89 ? -2.555 -12.519 9.898 1.00 95.88 89 LEU A O 1
ATOM 720 N N . THR A 1 90 ? -1.409 -11.480 11.523 1.00 95.62 90 THR A N 1
ATOM 721 C CA . THR A 1 90 ? -1.521 -12.537 12.531 1.00 95.62 90 THR A CA 1
ATOM 722 C C . THR A 1 90 ? -2.440 -12.064 13.653 1.00 95.62 90 THR A C 1
ATOM 724 O O . THR A 1 90 ? -2.861 -10.904 13.665 1.00 95.62 90 THR A O 1
ATOM 727 N N . HIS A 1 91 ? -2.754 -12.934 14.609 1.00 93.19 91 HIS A N 1
ATOM 728 C CA . HIS A 1 91 ? -3.482 -12.544 15.817 1.00 93.19 91 HIS A CA 1
ATOM 729 C C . HIS A 1 91 ? -2.740 -11.470 16.637 1.00 93.19 91 HIS A C 1
ATOM 731 O O . HIS A 1 91 ? -3.369 -10.565 17.183 1.00 93.19 91 HIS A O 1
ATOM 737 N N . ASP A 1 92 ? -1.407 -11.526 16.671 1.00 94.06 92 ASP A N 1
ATOM 738 C CA . ASP A 1 92 ? -0.594 -10.648 17.521 1.00 94.06 92 ASP A CA 1
ATOM 739 C C . ASP A 1 92 ? -0.289 -9.294 16.866 1.00 94.06 92 ASP A C 1
ATOM 741 O O . ASP A 1 92 ? -0.098 -8.279 17.545 1.00 94.06 92 ASP A O 1
ATOM 745 N N . GLY A 1 93 ? -0.238 -9.251 15.534 1.00 96.12 93 GLY A N 1
ATOM 746 C CA . GLY A 1 93 ? 0.111 -8.039 14.807 1.00 96.12 93 GLY A CA 1
ATOM 747 C C . GLY A 1 93 ? 0.317 -8.229 13.312 1.00 96.12 93 GLY A C 1
ATOM 748 O O . GLY A 1 93 ? 0.019 -9.276 12.733 1.00 96.12 93 GLY A O 1
ATOM 749 N N . ILE A 1 94 ? 0.880 -7.195 12.695 1.00 97.50 94 ILE A N 1
ATOM 750 C CA . ILE A 1 94 ? 1.308 -7.200 11.296 1.00 97.50 94 ILE A CA 1
ATOM 751 C C . ILE A 1 94 ? 2.697 -7.835 11.229 1.00 97.50 94 ILE A C 1
ATOM 753 O O . ILE A 1 94 ? 3.638 -7.310 11.824 1.00 97.50 94 ILE A O 1
ATOM 757 N N . LYS A 1 95 ? 2.844 -8.937 10.498 1.00 97.62 95 LYS A N 1
ATOM 758 C CA . LYS A 1 95 ? 4.124 -9.594 10.230 1.00 97.62 95 LYS A CA 1
ATOM 759 C C . LYS A 1 95 ? 4.586 -9.214 8.823 1.00 97.62 95 LYS A C 1
ATOM 761 O O . LYS A 1 95 ? 3.982 -9.627 7.841 1.00 97.62 95 LYS A O 1
ATOM 766 N N . TYR A 1 96 ? 5.646 -8.418 8.736 1.00 98.00 96 TYR A N 1
ATOM 767 C CA . TYR A 1 96 ? 6.343 -8.100 7.491 1.00 98.00 96 TYR A CA 1
ATOM 768 C C . TYR A 1 96 ? 7.629 -8.914 7.425 1.00 98.00 96 TYR A C 1
ATOM 770 O O . TYR A 1 96 ? 8.425 -8.905 8.371 1.00 98.00 96 TYR A O 1
ATOM 778 N N . VAL A 1 97 ? 7.833 -9.617 6.319 1.00 98.06 97 VAL A N 1
ATOM 779 C CA . VAL A 1 97 ? 9.046 -10.391 6.088 1.00 98.06 97 VAL A CA 1
ATOM 780 C C . VAL A 1 97 ? 9.627 -10.025 4.737 1.00 98.06 97 VAL A C 1
ATOM 782 O O . VAL A 1 97 ? 8.930 -10.014 3.730 1.00 98.06 97 VAL A O 1
ATOM 785 N N . GLU A 1 98 ? 10.916 -9.729 4.744 1.00 98.00 98 GLU A N 1
ATOM 786 C CA . GLU A 1 98 ? 11.737 -9.599 3.556 1.00 98.00 98 GLU A CA 1
ATOM 787 C C . GLU A 1 98 ? 12.709 -10.776 3.533 1.00 98.00 98 GLU A C 1
ATOM 789 O O . GLU A 1 98 ? 13.565 -10.918 4.412 1.00 98.00 98 GLU A O 1
ATOM 794 N N . ASP A 1 99 ? 12.517 -11.675 2.580 1.00 97.94 99 ASP A N 1
ATOM 795 C CA . ASP A 1 99 ? 13.277 -12.902 2.451 1.00 97.94 99 ASP A CA 1
ATOM 796 C C . ASP A 1 99 ? 14.693 -12.662 1.923 1.00 97.94 99 ASP A C 1
ATOM 798 O O . ASP A 1 99 ? 15.031 -11.626 1.342 1.00 97.94 99 ASP A O 1
ATOM 802 N N . LYS A 1 100 ? 15.555 -13.654 2.161 1.00 97.69 100 LYS A N 1
ATOM 803 C CA . LYS A 1 100 ? 16.935 -13.617 1.685 1.00 97.69 100 LYS A CA 1
ATOM 804 C C . LYS A 1 100 ? 16.928 -13.648 0.155 1.00 97.69 100 LYS A C 1
ATOM 806 O O . LYS A 1 100 ? 16.458 -14.622 -0.427 1.00 97.69 100 LYS A O 1
ATOM 811 N N . HIS A 1 101 ? 17.515 -12.641 -0.482 1.00 96.75 101 HIS A N 1
ATOM 812 C CA . HIS A 1 101 ? 17.565 -12.547 -1.939 1.00 96.75 101 HIS A CA 1
ATOM 813 C C . HIS A 1 101 ? 18.933 -12.054 -2.432 1.00 96.75 101 HIS A C 1
ATOM 815 O O . HIS A 1 101 ? 19.634 -11.351 -1.695 1.00 96.75 101 HIS A O 1
ATOM 821 N N . PRO A 1 102 ? 19.351 -12.416 -3.658 1.00 96.62 102 PRO A N 1
ATOM 822 C CA . PRO A 1 102 ? 20.605 -11.929 -4.217 1.00 96.62 102 PRO A CA 1
ATOM 823 C C . PRO A 1 102 ? 20.557 -10.417 -4.468 1.00 96.62 102 PRO A C 1
ATOM 825 O O . PRO A 1 102 ? 19.504 -9.866 -4.779 1.00 96.62 102 PRO A O 1
ATOM 828 N N . THR A 1 103 ? 21.704 -9.742 -4.368 1.00 93.31 103 THR A N 1
ATOM 829 C CA . THR A 1 103 ? 21.841 -8.338 -4.797 1.00 93.31 103 THR A CA 1
ATOM 830 C C . THR A 1 103 ? 23.052 -8.146 -5.709 1.00 93.31 103 THR A C 1
ATOM 832 O O . THR A 1 103 ? 23.895 -9.041 -5.849 1.00 93.31 103 THR A O 1
ATOM 835 N N . MET A 1 104 ? 23.168 -6.962 -6.318 1.00 87.88 104 MET A N 1
ATOM 836 C CA . MET A 1 104 ? 24.261 -6.576 -7.216 1.00 87.88 104 MET A CA 1
ATOM 837 C C . MET A 1 104 ? 24.367 -7.506 -8.431 1.00 87.88 104 MET A C 1
ATOM 839 O O . MET A 1 104 ? 23.528 -7.451 -9.323 1.00 87.88 104 MET A O 1
ATOM 843 N N . CYS A 1 105 ? 25.408 -8.335 -8.492 1.00 88.19 105 CYS A N 1
ATOM 844 C CA . CYS A 1 105 ? 25.666 -9.281 -9.575 1.00 88.19 105 CYS A CA 1
ATOM 845 C C . CYS A 1 105 ? 25.086 -10.681 -9.305 1.00 88.19 105 CYS A C 1
ATOM 847 O O . CYS A 1 105 ? 25.381 -11.613 -10.052 1.00 88.19 105 CYS A O 1
ATOM 849 N N . GLY A 1 106 ? 24.288 -10.843 -8.243 1.00 88.75 106 GLY A N 1
ATOM 850 C CA . GLY A 1 106 ? 23.663 -12.117 -7.885 1.00 88.75 106 GLY A CA 1
ATOM 851 C C . GLY A 1 106 ? 24.633 -13.147 -7.298 1.00 88.75 106 GLY A C 1
ATOM 852 O O . GLY A 1 106 ? 24.365 -14.346 -7.340 1.00 88.75 106 GLY A O 1
ATOM 853 N N . LEU A 1 107 ? 25.787 -12.704 -6.788 1.00 88.56 107 LEU A N 1
ATOM 854 C CA . LEU A 1 107 ? 26.741 -13.578 -6.108 1.00 88.56 107 LEU A CA 1
ATOM 855 C C . LEU A 1 107 ? 26.324 -13.774 -4.647 1.00 88.56 107 LEU A C 1
ATOM 857 O O . LEU A 1 107 ? 25.935 -12.826 -3.976 1.00 88.56 107 LEU A O 1
ATOM 861 N N . SER A 1 108 ? 26.521 -14.978 -4.108 1.00 90.94 108 SER A N 1
ATOM 862 C CA . SER A 1 108 ? 26.092 -15.326 -2.743 1.00 90.94 108 SER A CA 1
ATOM 863 C C . SER A 1 108 ? 26.754 -14.504 -1.626 1.00 90.94 108 SER A C 1
ATOM 865 O O . SER A 1 108 ? 26.292 -14.511 -0.487 1.00 90.94 108 SER A O 1
ATOM 867 N N . CYS A 1 109 ? 27.874 -13.830 -1.912 1.00 90.88 109 CYS A N 1
ATOM 868 C CA . CYS A 1 109 ? 28.540 -12.925 -0.970 1.00 90.88 109 CYS A CA 1
ATOM 869 C C . CYS A 1 109 ? 27.872 -11.546 -0.876 1.00 90.88 109 CYS A C 1
ATOM 871 O O . CYS A 1 109 ? 28.169 -10.800 0.055 1.00 90.88 109 CYS A O 1
ATOM 873 N N . THR A 1 110 ? 26.988 -11.215 -1.820 1.00 92.12 110 THR A N 1
ATOM 874 C CA . THR A 1 110 ? 26.213 -9.973 -1.858 1.00 92.12 110 THR A CA 1
ATOM 875 C C . THR A 1 110 ? 24.727 -10.222 -1.615 1.00 92.12 110 THR A C 1
ATOM 877 O O . THR A 1 110 ? 23.912 -9.364 -1.927 1.00 92.12 110 THR A O 1
ATOM 880 N N . ASP A 1 111 ? 24.335 -11.370 -1.065 1.00 97.06 111 ASP A N 1
ATOM 881 C CA . ASP A 1 111 ? 22.931 -11.611 -0.731 1.00 97.06 111 ASP A CA 1
ATOM 882 C C . ASP A 1 111 ? 22.465 -10.670 0.389 1.00 97.06 111 ASP A C 1
ATOM 884 O O . ASP A 1 111 ? 23.146 -10.501 1.406 1.00 97.06 111 ASP A O 1
ATOM 888 N N . SER A 1 112 ? 21.270 -10.103 0.229 1.00 96.94 112 SER A N 1
ATOM 889 C CA . SER A 1 112 ? 20.568 -9.431 1.316 1.00 96.94 112 SER A CA 1
ATOM 890 C C . SER A 1 112 ? 20.085 -10.478 2.318 1.00 96.94 112 SER A C 1
ATOM 892 O O . SER A 1 112 ? 19.575 -11.533 1.936 1.00 96.94 112 SER A O 1
ATOM 894 N N . GLY A 1 113 ? 20.279 -10.220 3.611 1.00 97.50 113 GLY A N 1
ATOM 895 C CA . GLY A 1 113 ? 19.820 -11.111 4.675 1.00 97.50 113 GLY A CA 1
ATOM 896 C C . GLY A 1 113 ? 18.299 -11.081 4.840 1.00 97.50 113 GLY A C 1
ATOM 897 O O . GLY A 1 113 ? 17.649 -10.104 4.485 1.00 97.50 113 GLY A O 1
ATOM 898 N N . LYS A 1 114 ? 17.735 -12.136 5.437 1.00 97.81 114 LYS A N 1
ATOM 899 C CA . LYS A 1 114 ? 16.314 -12.173 5.800 1.00 97.81 114 LYS A CA 1
ATOM 900 C C . LYS A 1 114 ? 16.025 -11.192 6.936 1.00 97.81 114 LYS A C 1
ATOM 902 O O . LYS A 1 114 ? 16.658 -11.270 7.991 1.00 97.81 114 LYS A O 1
ATOM 907 N N . VAL A 1 115 ? 15.035 -10.327 6.752 1.00 97.69 115 VAL A N 1
ATOM 908 C CA . VAL A 1 115 ? 14.565 -9.368 7.755 1.00 97.69 115 VAL A CA 1
ATOM 909 C C . VAL A 1 115 ? 13.111 -9.681 8.081 1.00 97.69 115 VAL A C 1
ATOM 911 O O . VAL A 1 115 ? 12.259 -9.694 7.206 1.00 97.69 115 VAL A O 1
ATOM 914 N N . SER A 1 116 ? 12.807 -9.930 9.353 1.00 97.12 116 SER A N 1
ATOM 915 C CA . SER A 1 116 ? 11.436 -10.149 9.822 1.00 97.12 116 SER A CA 1
ATOM 916 C C . SER A 1 116 ? 11.097 -9.100 10.866 1.00 97.12 116 SER A C 1
ATOM 918 O O . SER A 1 116 ? 11.822 -8.941 11.849 1.00 97.12 116 SER A O 1
ATOM 920 N N . LYS A 1 117 ? 9.978 -8.405 10.676 1.00 97.31 117 LYS A N 1
ATOM 921 C CA . LYS A 1 117 ? 9.471 -7.392 11.597 1.00 97.31 117 LYS A CA 1
ATOM 922 C C . LYS A 1 117 ? 8.012 -7.683 11.920 1.00 97.31 117 LYS A C 1
ATOM 924 O O . LYS A 1 117 ? 7.184 -7.786 11.023 1.00 97.31 117 LYS A O 1
ATOM 929 N N . THR A 1 118 ? 7.696 -7.752 13.209 1.00 97.25 118 THR A N 1
ATOM 930 C CA . THR A 1 118 ? 6.315 -7.888 13.685 1.00 97.25 118 THR A CA 1
ATOM 931 C C . THR A 1 118 ? 5.909 -6.620 14.423 1.00 97.25 118 THR A C 1
ATOM 933 O O . THR A 1 118 ? 6.557 -6.228 15.395 1.00 97.25 118 THR A O 1
ATOM 936 N N . VAL A 1 119 ? 4.847 -5.968 13.956 1.00 97.38 119 VAL A N 1
ATOM 937 C CA . VAL A 1 119 ? 4.276 -4.758 14.553 1.00 97.38 119 VAL A CA 1
ATOM 938 C C . VAL A 1 119 ? 3.004 -5.142 15.316 1.00 97.38 119 VAL A C 1
ATOM 940 O O . VAL A 1 119 ? 1.991 -5.433 14.678 1.00 97.38 119 VAL A O 1
ATOM 943 N N . PRO A 1 120 ? 3.027 -5.167 16.661 1.00 96.81 120 PRO A N 1
ATOM 944 C CA . PRO A 1 120 ? 1.862 -5.560 17.448 1.00 96.81 120 PRO A CA 1
ATOM 945 C C . PRO A 1 120 ? 0.746 -4.515 17.358 1.00 96.81 120 PRO A C 1
ATOM 947 O O . PRO A 1 120 ? 1.021 -3.312 17.381 1.00 96.81 120 PRO A O 1
ATOM 950 N N . TYR A 1 121 ? -0.515 -4.961 17.315 1.00 96.19 121 TYR A N 1
ATOM 951 C CA . TYR A 1 121 ? -1.665 -4.066 17.106 1.00 96.19 121 TYR A CA 1
ATOM 952 C C . TYR A 1 121 ? -1.819 -2.989 18.184 1.00 96.19 121 TYR A C 1
ATOM 954 O O . TYR A 1 121 ? -2.246 -1.876 17.882 1.00 96.19 121 TYR A O 1
ATOM 962 N N . GLU A 1 122 ? -1.436 -3.297 19.423 1.00 94.88 122 GLU A N 1
ATOM 963 C CA . GLU A 1 122 ? -1.482 -2.362 20.554 1.00 94.88 122 GLU A CA 1
ATOM 964 C C . GLU A 1 12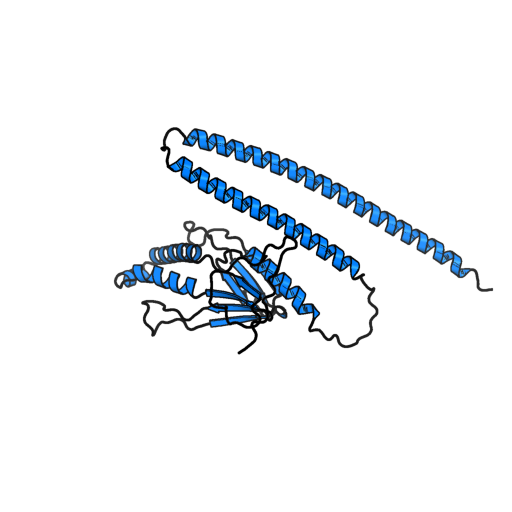2 ? -0.584 -1.139 20.345 1.00 94.88 122 GLU A C 1
ATOM 966 O O . GLU A 1 122 ? -0.890 -0.050 20.828 1.00 94.88 122 GLU A O 1
ATOM 971 N N . LYS A 1 123 ? 0.530 -1.308 19.621 1.00 96.44 123 LYS A N 1
ATOM 972 C CA . LYS A 1 123 ? 1.485 -0.224 19.373 1.00 96.44 123 LYS A CA 1
ATOM 973 C C . LYS A 1 123 ? 1.115 0.624 18.172 1.00 96.44 123 LYS A C 1
ATOM 975 O O . LYS A 1 123 ? 1.643 1.725 18.067 1.00 96.44 123 LYS A O 1
ATOM 980 N N . ILE A 1 124 ? 0.251 0.140 17.281 1.00 96.56 124 ILE A N 1
ATOM 981 C CA . ILE A 1 124 ? -0.156 0.881 16.087 1.00 96.56 124 ILE A CA 1
ATOM 982 C C . ILE A 1 124 ? -0.946 2.101 16.541 1.00 96.56 124 ILE A C 1
ATOM 984 O O . ILE A 1 124 ? -2.030 1.965 17.108 1.00 96.56 124 ILE A O 1
ATOM 988 N N . THR A 1 125 ? -0.437 3.297 16.279 1.00 96.44 125 THR A N 1
ATOM 989 C CA . THR A 1 125 ? -1.154 4.549 16.531 1.00 96.44 125 THR A CA 1
ATOM 990 C C . THR A 1 125 ? -2.032 4.874 15.340 1.00 96.44 125 THR A C 1
ATOM 992 O O . THR A 1 125 ? -3.240 5.052 15.523 1.00 96.44 125 THR A O 1
ATOM 995 N N . ASP A 1 126 ? -1.455 4.812 14.141 1.00 97.00 126 ASP A N 1
ATOM 996 C CA . ASP A 1 126 ? -2.123 5.145 12.891 1.00 97.00 126 ASP A CA 1
ATOM 997 C C . ASP A 1 126 ? -1.756 4.184 11.752 1.00 97.00 126 ASP A C 1
ATOM 999 O O . ASP A 1 126 ? -0.711 3.531 11.761 1.00 97.00 126 ASP A O 1
ATOM 1003 N N . CYS A 1 127 ? -2.652 4.074 10.778 1.00 97.50 127 CYS A N 1
ATOM 1004 C CA . CYS A 1 127 ? -2.446 3.315 9.556 1.00 97.50 127 CYS A CA 1
ATOM 1005 C C . CYS A 1 127 ? -3.121 4.066 8.416 1.00 97.50 127 CYS A C 1
ATOM 1007 O O . CYS A 1 127 ? -4.355 4.090 8.325 1.00 97.50 127 CYS A O 1
ATOM 1009 N N . ASP A 1 128 ? -2.309 4.623 7.527 1.00 97.50 128 ASP A N 1
ATOM 1010 C CA . ASP A 1 128 ? -2.753 5.443 6.414 1.00 97.50 128 ASP A CA 1
ATOM 1011 C C . ASP A 1 128 ? -2.377 4.857 5.067 1.00 97.50 128 ASP A C 1
ATOM 1013 O O . ASP A 1 128 ? -1.344 4.218 4.904 1.00 97.50 128 ASP A O 1
ATOM 1017 N N . VAL A 1 129 ? -3.265 5.078 4.101 1.00 97.88 129 VAL A N 1
ATOM 1018 C CA . VAL A 1 129 ? -3.059 4.714 2.703 1.00 97.88 129 VAL A CA 1
ATOM 1019 C C . VAL A 1 129 ? -2.850 6.019 1.959 1.00 97.88 129 VAL A C 1
ATOM 1021 O O . VAL A 1 129 ? -3.746 6.864 1.931 1.00 97.88 129 VAL A O 1
ATOM 1024 N N . ARG A 1 130 ? -1.658 6.200 1.403 1.00 97.44 130 ARG A N 1
ATOM 1025 C CA . ARG A 1 130 ? -1.329 7.314 0.524 1.00 97.44 130 ARG A CA 1
ATOM 1026 C C . ARG A 1 130 ? -1.510 6.838 -0.903 1.00 97.44 130 ARG A C 1
ATOM 1028 O O . ARG A 1 130 ? -0.822 5.930 -1.367 1.00 97.44 130 ARG A O 1
ATOM 1035 N N . GLU A 1 131 ? -2.474 7.449 -1.574 1.00 95.94 131 GLU A N 1
ATOM 1036 C CA . GLU A 1 131 ? -2.673 7.227 -2.997 1.00 95.94 131 GLU A CA 1
ATOM 1037 C C . GLU A 1 131 ? -1.443 7.723 -3.774 1.00 95.94 131 GLU A C 1
ATOM 1039 O O . GLU A 1 131 ? -0.828 8.723 -3.380 1.00 95.94 131 GLU A O 1
ATOM 1044 N N . PRO A 1 132 ? -1.070 7.039 -4.868 1.00 95.06 132 PRO A N 1
ATOM 1045 C CA . PRO A 1 132 ? 0.058 7.444 -5.688 1.00 95.06 132 PRO A CA 1
ATOM 1046 C C . PRO A 1 132 ? -0.189 8.846 -6.252 1.00 95.06 132 PRO A C 1
ATOM 1048 O O . PRO A 1 132 ? -1.096 9.068 -7.055 1.00 95.06 132 PRO A O 1
ATOM 1051 N N . ALA A 1 133 ? 0.616 9.810 -5.813 1.00 92.12 133 ALA A N 1
ATOM 1052 C CA . ALA A 1 133 ? 0.509 11.194 -6.243 1.00 92.12 133 ALA A CA 1
ATOM 1053 C C . ALA A 1 133 ? 1.879 11.765 -6.617 1.00 92.12 133 ALA A C 1
ATOM 1055 O O . ALA A 1 133 ? 2.899 11.495 -5.981 1.00 92.12 133 ALA A O 1
ATOM 1056 N N . GLY A 1 134 ? 1.880 12.614 -7.645 1.00 91.75 134 GLY A N 1
ATOM 1057 C CA . GLY A 1 134 ? 3.057 13.357 -8.081 1.00 91.75 134 GLY A CA 1
ATOM 1058 C C . GLY A 1 134 ? 4.033 12.559 -8.948 1.00 91.75 134 GLY A C 1
ATOM 1059 O O . GLY A 1 134 ? 3.709 11.532 -9.545 1.00 91.75 134 GLY A O 1
ATOM 1060 N N . THR A 1 135 ? 5.245 13.096 -9.071 1.00 92.06 135 THR A N 1
ATOM 1061 C CA . THR A 1 135 ? 6.309 12.545 -9.918 1.00 92.06 135 THR A CA 1
ATOM 1062 C C . THR A 1 135 ? 7.423 11.981 -9.051 1.00 92.06 135 THR A C 1
ATOM 1064 O O . THR A 1 135 ? 7.987 12.712 -8.239 1.00 92.06 135 THR A O 1
ATOM 1067 N N . ALA A 1 136 ? 7.771 10.713 -9.257 1.00 91.00 136 ALA A N 1
ATOM 1068 C CA . ALA A 1 136 ? 8.816 10.021 -8.509 1.00 91.00 136 ALA A CA 1
ATOM 1069 C C . ALA A 1 136 ? 10.230 10.484 -8.898 1.00 91.00 136 ALA A C 1
ATOM 1071 O O . ALA A 1 136 ? 11.129 10.527 -8.059 1.00 91.00 136 ALA A O 1
ATOM 1072 N N . PHE A 1 137 ? 10.444 10.838 -10.171 1.00 88.69 137 PHE A N 1
ATOM 1073 C CA . PHE A 1 137 ? 11.747 11.289 -10.656 1.00 88.69 137 PHE A CA 1
ATOM 1074 C C . PHE A 1 137 ? 11.628 12.266 -11.828 1.00 88.69 137 PHE A C 1
ATOM 1076 O O . PHE A 1 137 ? 11.031 11.939 -12.854 1.00 88.69 137 PHE A O 1
ATOM 1083 N N . CYS A 1 138 ? 12.216 13.458 -11.648 1.00 77.75 138 CYS A N 1
ATOM 1084 C CA . CYS A 1 138 ? 12.447 14.500 -12.659 1.00 77.75 138 CYS A CA 1
ATOM 1085 C C . CYS A 1 138 ? 11.320 14.635 -13.698 1.00 77.75 138 CYS A C 1
ATOM 1087 O O . CYS A 1 138 ? 11.561 14.341 -14.857 1.00 77.75 138 CYS A O 1
ATOM 1089 N N . CYS A 1 139 ? 10.097 14.991 -13.275 1.00 85.00 139 CYS A N 1
ATOM 1090 C CA . CYS A 1 139 ? 8.876 15.177 -14.091 1.00 85.00 139 CYS A CA 1
ATOM 1091 C C . CYS A 1 139 ? 8.486 14.080 -15.115 1.00 85.00 139 CYS A C 1
ATOM 1093 O O . CYS A 1 139 ? 7.402 14.158 -15.689 1.00 85.00 139 CYS A O 1
ATOM 1095 N N . CYS A 1 140 ? 9.311 13.053 -15.318 1.00 88.81 140 CYS A N 1
ATOM 1096 C CA . CYS A 1 140 ? 9.207 12.070 -16.390 1.00 88.81 140 CYS A CA 1
ATOM 1097 C C . CYS A 1 140 ? 8.586 10.757 -15.920 1.00 88.81 140 CYS A C 1
ATOM 1099 O O . CYS A 1 140 ? 8.016 10.042 -16.736 1.00 88.81 140 CYS A O 1
ATOM 1101 N N . ILE A 1 141 ? 8.693 10.437 -14.629 1.00 93.25 141 ILE A N 1
ATOM 1102 C CA . ILE A 1 141 ? 8.140 9.206 -14.059 1.00 93.25 141 ILE A CA 1
ATOM 1103 C C . ILE A 1 141 ? 7.103 9.588 -13.011 1.00 93.25 141 ILE A C 1
ATOM 1105 O O . ILE A 1 141 ? 7.428 10.236 -12.011 1.00 93.25 141 ILE A O 1
ATOM 1109 N N . GLN A 1 142 ? 5.851 9.212 -13.259 1.00 95.88 142 GLN A N 1
ATOM 1110 C CA . GLN A 1 142 ? 4.756 9.385 -12.308 1.00 95.88 142 GLN A CA 1
ATOM 1111 C C . GLN A 1 142 ? 4.859 8.324 -11.215 1.00 95.88 142 GLN A C 1
ATOM 1113 O O . GLN A 1 142 ? 5.229 7.187 -11.500 1.00 95.88 142 GLN A O 1
ATOM 1118 N N . ASN A 1 143 ? 4.566 8.698 -9.969 1.00 95.81 143 ASN A N 1
ATOM 1119 C CA . ASN A 1 143 ? 4.411 7.694 -8.925 1.00 95.81 143 ASN A CA 1
ATOM 1120 C C . ASN A 1 143 ? 3.118 6.917 -9.194 1.00 95.81 143 ASN A C 1
ATOM 1122 O O . ASN A 1 143 ? 2.074 7.538 -9.377 1.00 95.81 143 ASN A O 1
ATOM 1126 N N . VAL A 1 144 ? 3.206 5.590 -9.241 1.00 96.75 144 VAL A N 1
ATOM 1127 C CA . VAL A 1 144 ? 2.062 4.690 -9.466 1.00 96.75 144 VAL A CA 1
ATOM 1128 C C . VAL A 1 144 ? 1.836 3.727 -8.303 1.00 96.75 144 VAL A C 1
ATOM 1130 O O . VAL A 1 144 ? 0.802 3.069 -8.261 1.00 96.75 144 VAL A O 1
ATOM 1133 N N . LEU A 1 145 ? 2.768 3.650 -7.347 1.00 97.38 145 LEU A N 1
ATOM 1134 C CA . LEU A 1 145 ? 2.669 2.724 -6.225 1.00 97.38 145 LEU A CA 1
ATOM 1135 C C . LEU A 1 145 ? 1.887 3.350 -5.075 1.00 97.38 145 LEU A C 1
ATOM 1137 O O . LEU A 1 145 ? 2.227 4.424 -4.582 1.00 97.38 145 LEU A O 1
ATOM 1141 N N . THR A 1 146 ? 0.857 2.642 -4.621 1.00 97.69 146 THR A N 1
ATOM 1142 C CA . THR A 1 146 ? 0.159 2.970 -3.377 1.00 97.69 146 THR A CA 1
ATOM 1143 C C . THR A 1 146 ? 1.077 2.695 -2.192 1.00 97.69 146 THR A C 1
ATOM 1145 O O . THR A 1 146 ? 1.712 1.641 -2.127 1.00 97.69 146 THR A O 1
ATOM 1148 N N . GLU A 1 147 ? 1.127 3.616 -1.234 1.00 97.81 147 GLU A N 1
ATOM 1149 C CA . GLU A 1 147 ? 1.942 3.468 -0.028 1.00 97.81 147 GLU A CA 1
ATOM 1150 C C . GLU A 1 147 ? 1.037 3.276 1.191 1.00 97.81 147 GLU A C 1
ATOM 1152 O O . GLU A 1 147 ? 0.134 4.075 1.443 1.00 97.81 147 GLU A O 1
ATOM 1157 N N . VAL A 1 148 ? 1.287 2.235 1.981 1.00 98.06 148 VAL A N 1
ATOM 1158 C CA . VAL A 1 148 ? 0.666 2.052 3.294 1.00 98.06 148 VAL A CA 1
ATOM 1159 C C . VAL A 1 148 ? 1.683 2.405 4.365 1.00 98.06 148 VAL A C 1
ATOM 1161 O O . VAL A 1 148 ? 2.726 1.763 4.492 1.00 98.06 148 VAL A O 1
ATOM 1164 N N . VAL A 1 149 ? 1.359 3.428 5.146 1.00 97.75 149 VAL A N 1
ATOM 1165 C CA . VAL A 1 149 ? 2.189 3.945 6.229 1.00 97.75 149 VAL A CA 1
ATOM 1166 C C . VAL A 1 149 ? 1.582 3.498 7.549 1.00 97.75 149 VAL A C 1
ATOM 1168 O O . VAL A 1 149 ? 0.459 3.879 7.881 1.00 97.75 149 VAL A O 1
ATOM 1171 N N . VAL A 1 150 ? 2.315 2.682 8.301 1.00 97.69 150 VAL A N 1
ATOM 1172 C CA . VAL A 1 150 ? 1.920 2.256 9.644 1.00 97.69 150 VAL A CA 1
ATOM 1173 C C . VAL A 1 150 ? 2.821 2.953 10.654 1.00 97.69 150 VAL A C 1
ATOM 1175 O O . VAL A 1 150 ? 4.034 2.727 10.702 1.00 97.69 150 VAL A O 1
ATOM 1178 N N . GLU A 1 151 ? 2.205 3.797 11.472 1.00 97.56 151 GLU A N 1
ATOM 1179 C CA . GLU A 1 151 ? 2.866 4.503 12.561 1.00 97.56 151 GLU A CA 1
ATOM 1180 C C . GLU A 1 151 ? 2.609 3.777 13.876 1.00 97.56 151 GLU A C 1
ATOM 1182 O O . GLU A 1 151 ? 1.513 3.263 14.135 1.00 97.56 151 GLU A O 1
ATOM 1187 N N . THR A 1 152 ? 3.633 3.732 14.724 1.00 97.06 152 THR A N 1
ATOM 1188 C CA . THR A 1 152 ? 3.498 3.176 16.068 1.00 97.06 152 THR A CA 1
ATOM 1189 C C . THR A 1 152 ? 3.814 4.227 17.116 1.00 97.06 152 THR A C 1
ATOM 1191 O O . THR A 1 152 ? 4.437 5.247 16.840 1.00 97.06 152 THR A O 1
ATOM 1194 N N . ALA A 1 153 ? 3.464 3.948 18.368 1.00 94.06 153 ALA A N 1
ATOM 1195 C CA . ALA A 1 153 ? 3.809 4.821 19.485 1.00 94.06 153 ALA A CA 1
ATOM 1196 C C . ALA A 1 153 ? 5.327 5.076 19.629 1.00 94.06 153 ALA A C 1
ATOM 1198 O O . ALA A 1 153 ? 5.714 6.039 20.288 1.00 94.06 153 ALA A O 1
ATOM 1199 N N . SER A 1 154 ? 6.183 4.228 19.041 1.00 91.44 154 SER A N 1
ATOM 1200 C CA . SER A 1 154 ? 7.641 4.399 19.042 1.00 91.44 154 SER A CA 1
ATOM 1201 C C . SER A 1 154 ? 8.213 5.053 17.783 1.00 91.44 154 SER A C 1
ATOM 1203 O O . SER A 1 154 ? 9.414 5.327 17.773 1.00 91.44 154 SER A O 1
ATOM 1205 N N . SER A 1 155 ? 7.415 5.311 16.739 1.00 87.69 155 SER A N 1
ATOM 1206 C CA . SER A 1 155 ? 7.955 5.868 15.496 1.00 87.69 155 SER A CA 1
ATOM 1207 C C . SER A 1 155 ? 8.396 7.318 15.684 1.00 87.69 155 SER A C 1
ATOM 1209 O O . SER A 1 155 ? 7.670 8.150 16.235 1.00 87.69 155 SER A O 1
ATOM 1211 N N . SER A 1 156 ? 9.597 7.637 15.202 1.00 86.88 156 SER A N 1
ATOM 1212 C CA . SER A 1 156 ? 10.029 9.024 15.054 1.00 86.88 156 SER A CA 1
ATOM 1213 C C . SER A 1 156 ? 9.231 9.681 13.922 1.00 86.88 156 SER A C 1
ATOM 1215 O O . SER A 1 156 ? 8.804 9.019 12.980 1.00 86.88 156 SER A O 1
ATOM 1217 N N . LYS A 1 157 ? 9.041 11.004 13.977 1.00 84.75 157 LYS A N 1
ATOM 1218 C CA . LYS A 1 157 ? 8.279 11.740 12.946 1.00 84.75 157 LYS A CA 1
ATOM 1219 C C . LYS A 1 157 ? 8.909 11.695 11.545 1.00 84.75 157 LYS A C 1
ATOM 1221 O O . LYS A 1 157 ? 8.282 12.143 10.593 1.00 84.75 157 LYS A O 1
ATOM 1226 N N . GLU A 1 158 ? 10.151 11.232 11.428 1.00 90.50 158 GLU A N 1
ATOM 1227 C CA . GLU A 1 158 ? 10.924 11.280 10.184 1.00 90.50 158 GLU A CA 1
ATOM 1228 C C . GLU A 1 158 ? 10.852 9.979 9.385 1.00 90.50 158 GLU A C 1
ATOM 1230 O O . GLU A 1 158 ? 10.918 10.013 8.159 1.00 90.50 158 GLU A O 1
ATOM 1235 N N . THR A 1 159 ? 10.699 8.837 10.056 1.00 91.88 159 THR A N 1
ATOM 1236 C CA . THR A 1 159 ? 10.688 7.528 9.402 1.00 91.88 159 THR A CA 1
ATOM 1237 C C . THR A 1 159 ? 9.552 6.688 9.970 1.00 91.88 159 THR A C 1
ATOM 1239 O O . THR A 1 159 ? 9.608 6.349 11.156 1.00 91.88 159 THR A O 1
ATOM 1242 N N . PRO A 1 160 ? 8.533 6.340 9.163 1.00 94.31 160 PRO A N 1
ATOM 1243 C CA . PRO A 1 160 ? 7.469 5.470 9.632 1.00 94.31 160 PRO A CA 1
ATOM 1244 C C . PRO A 1 160 ? 8.040 4.107 10.011 1.00 94.31 160 PRO A C 1
ATOM 1246 O O . PRO A 1 160 ? 9.015 3.632 9.425 1.00 94.31 160 PRO A O 1
ATOM 1249 N N . ASP A 1 161 ? 7.418 3.462 10.991 1.00 95.56 161 ASP A N 1
ATOM 1250 C CA . ASP A 1 161 ? 7.899 2.178 11.485 1.00 95.56 161 ASP A CA 1
ATOM 1251 C C . ASP A 1 161 ? 7.754 1.080 10.432 1.00 95.56 161 ASP A C 1
ATOM 1253 O O . ASP A 1 161 ? 8.640 0.234 10.300 1.00 95.56 161 ASP A O 1
ATOM 1257 N N . LEU A 1 162 ? 6.656 1.068 9.683 1.00 97.12 162 LEU A N 1
ATOM 1258 C CA . LEU A 1 162 ? 6.470 0.146 8.573 1.00 97.12 162 LEU A CA 1
ATOM 1259 C C . LEU A 1 162 ? 5.883 0.903 7.382 1.00 97.12 162 LEU A C 1
ATOM 1261 O O . LEU A 1 162 ? 4.841 1.548 7.492 1.00 97.12 162 LEU A O 1
ATOM 1265 N N . LEU A 1 163 ? 6.582 0.812 6.254 1.00 97.44 163 LEU A N 1
ATOM 1266 C CA . LEU A 1 163 ? 6.178 1.364 4.970 1.00 97.44 163 LEU A CA 1
ATOM 1267 C C . LEU A 1 163 ? 6.032 0.205 3.987 1.00 97.44 163 LEU A C 1
ATOM 1269 O O . LEU A 1 163 ? 7.004 -0.503 3.721 1.00 97.44 163 LEU A O 1
ATOM 1273 N N . LEU A 1 164 ? 4.823 0.007 3.473 1.00 97.81 164 LEU A N 1
ATOM 1274 C CA . LEU A 1 164 ? 4.528 -0.994 2.451 1.00 97.81 164 LEU A CA 1
ATOM 1275 C C . LEU A 1 164 ? 4.241 -0.260 1.142 1.00 97.81 164 LEU A C 1
ATOM 1277 O O . LEU A 1 164 ? 3.398 0.629 1.111 1.00 97.81 164 LEU A O 1
ATOM 1281 N N . GLU A 1 165 ? 4.930 -0.625 0.069 1.00 97.81 165 GLU A N 1
ATOM 1282 C CA . GLU A 1 165 ? 4.774 -0.000 -1.248 1.00 97.81 165 GLU A CA 1
ATOM 1283 C C . GLU A 1 165 ? 4.205 -1.026 -2.226 1.00 97.81 165 GLU A C 1
ATOM 1285 O O . GLU A 1 165 ? 4.751 -2.124 -2.325 1.00 97.81 165 GLU A O 1
ATOM 1290 N N . GLY A 1 166 ? 3.158 -0.659 -2.966 1.00 97.06 166 GLY A N 1
ATOM 1291 C CA . GLY A 1 166 ? 2.587 -1.489 -4.029 1.00 97.06 166 GLY A CA 1
ATOM 1292 C C . GLY A 1 166 ? 1.762 -2.677 -3.534 1.00 97.06 166 GLY A C 1
ATOM 1293 O O . GLY A 1 166 ? 1.768 -3.725 -4.165 1.00 97.06 166 GLY A O 1
ATOM 1294 N N . LEU A 1 167 ? 1.071 -2.545 -2.399 1.00 96.75 167 LEU A N 1
ATOM 1295 C CA . LEU A 1 167 ? 0.105 -3.558 -1.963 1.00 96.75 167 LEU A CA 1
ATOM 1296 C C . LEU A 1 167 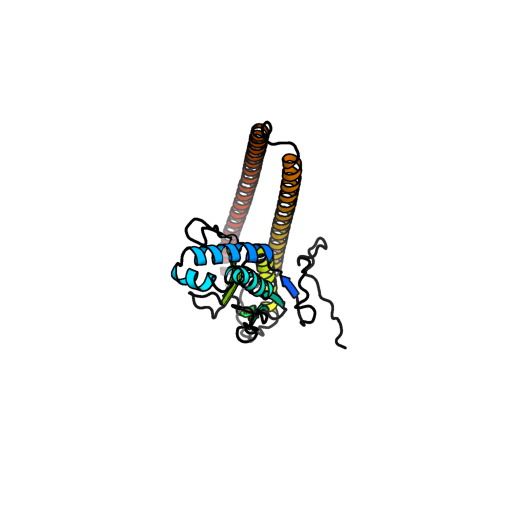? -1.121 -3.543 -2.893 1.00 96.75 167 LEU A C 1
ATOM 1298 O O . LEU A 1 167 ? -1.663 -2.458 -3.121 1.00 96.75 167 LEU A O 1
ATOM 1302 N N . GLU A 1 168 ? -1.569 -4.705 -3.382 1.00 95.25 168 GLU A N 1
ATOM 1303 C CA . GLU A 1 168 ? -2.678 -4.799 -4.354 1.00 95.25 168 GLU A CA 1
ATOM 1304 C C . GLU A 1 168 ? -3.970 -4.187 -3.778 1.00 95.25 168 GLU A C 1
ATOM 1306 O O . GLU A 1 168 ? -4.568 -3.283 -4.363 1.00 95.25 168 GLU A O 1
ATOM 1311 N N . ASP A 1 169 ? -4.315 -4.574 -2.544 1.00 94.44 169 ASP A N 1
ATOM 1312 C CA . ASP A 1 169 ? -5.505 -4.111 -1.825 1.00 94.44 169 ASP A CA 1
ATOM 1313 C C . ASP A 1 169 ? -5.167 -3.315 -0.548 1.00 94.44 169 ASP A C 1
ATOM 1315 O O . ASP A 1 169 ? -5.574 -3.641 0.576 1.00 94.44 169 ASP A O 1
ATOM 1319 N N . ALA A 1 170 ? -4.452 -2.197 -0.709 1.00 96.56 170 ALA A N 1
ATOM 1320 C CA . ALA A 1 170 ? -4.043 -1.306 0.387 1.00 96.56 170 ALA A CA 1
ATOM 1321 C C . ALA A 1 170 ? -5.188 -0.893 1.342 1.00 96.56 170 ALA A C 1
ATOM 1323 O O . ALA A 1 170 ? -5.025 -0.855 2.567 1.00 96.56 170 ALA A O 1
ATOM 1324 N N . HIS A 1 171 ? -6.379 -0.606 0.809 1.00 94.94 171 HIS A N 1
ATOM 1325 C CA . HIS A 1 171 ? -7.530 -0.221 1.632 1.00 94.94 171 HIS A CA 1
ATOM 1326 C C . HIS A 1 171 ? -8.129 -1.397 2.408 1.00 94.94 171 HIS A C 1
ATOM 1328 O O . HIS A 1 171 ? -8.551 -1.207 3.553 1.00 94.94 171 HIS A O 1
ATOM 1334 N N . ALA A 1 172 ? -8.167 -2.598 1.821 1.00 89.56 172 ALA A N 1
ATOM 1335 C CA . ALA A 1 172 ? -8.641 -3.791 2.519 1.00 89.56 172 ALA A CA 1
ATOM 1336 C C . ALA A 1 172 ? -7.692 -4.139 3.670 1.00 89.56 172 ALA A C 1
ATOM 1338 O O . ALA A 1 172 ? -8.153 -4.382 4.788 1.00 89.56 172 ALA A O 1
ATOM 1339 N N . PHE A 1 173 ? -6.380 -4.027 3.434 1.00 95.94 173 PHE A N 1
ATOM 1340 C CA . PHE A 1 173 ? -5.357 -4.160 4.466 1.00 95.94 173 PHE A CA 1
ATOM 1341 C C . PHE A 1 173 ? -5.587 -3.184 5.626 1.00 95.94 173 PHE A C 1
ATOM 1343 O O . PHE A 1 173 ? -5.723 -3.615 6.773 1.00 95.94 173 PHE A O 1
ATOM 1350 N N . LYS A 1 174 ? -5.746 -1.879 5.345 1.00 96.25 174 LYS A N 1
ATOM 1351 C CA . LYS A 1 174 ? -6.063 -0.871 6.378 1.00 96.25 174 LYS A CA 1
ATOM 1352 C C . LYS A 1 174 ? -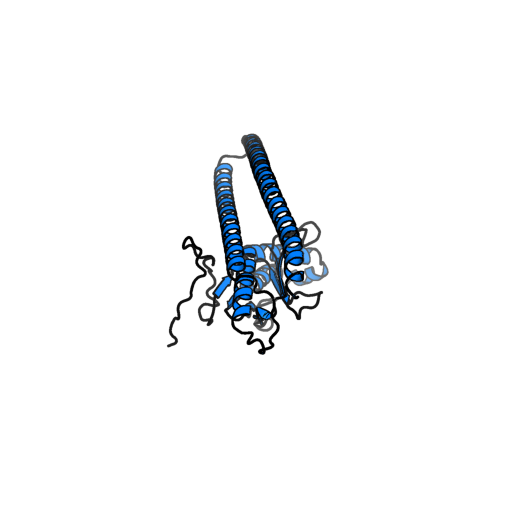7.319 -1.257 7.169 1.00 96.25 174 LYS A C 1
ATOM 1354 O O . LYS A 1 174 ? -7.317 -1.208 8.399 1.00 96.25 174 LYS A O 1
ATOM 1359 N N . GLN A 1 175 ? -8.399 -1.662 6.498 1.00 93.94 175 GLN A N 1
ATOM 1360 C CA . GLN A 1 175 ? -9.639 -2.064 7.173 1.00 93.94 175 GLN A CA 1
ATOM 1361 C C . GLN A 1 175 ? -9.449 -3.285 8.083 1.00 93.94 175 GLN A C 1
ATOM 1363 O O . GLN A 1 175 ? -9.994 -3.290 9.190 1.00 93.94 175 GLN A O 1
ATOM 1368 N N . ALA A 1 176 ? -8.680 -4.282 7.639 1.00 91.88 176 ALA A N 1
ATOM 1369 C CA . ALA A 1 176 ? -8.383 -5.487 8.403 1.00 91.88 176 ALA A CA 1
ATOM 1370 C C . ALA A 1 176 ? -7.514 -5.181 9.634 1.00 91.88 176 ALA A C 1
ATOM 1372 O O . ALA A 1 176 ? -7.865 -5.596 10.738 1.00 91.88 176 ALA A O 1
ATOM 1373 N N . VAL A 1 177 ? -6.467 -4.359 9.491 1.00 95.50 177 VAL A N 1
ATOM 1374 C CA . VAL A 1 177 ? -5.633 -3.895 10.616 1.00 95.50 177 VAL A CA 1
ATOM 1375 C C . VAL A 1 177 ? -6.480 -3.185 11.674 1.00 95.50 177 VAL A C 1
ATOM 1377 O O . VAL A 1 177 ? -6.382 -3.492 12.863 1.00 95.50 177 VAL A O 1
ATOM 1380 N N . TRP A 1 178 ? -7.361 -2.265 11.265 1.00 94.62 178 TRP A N 1
ATOM 1381 C CA . TRP A 1 178 ? -8.236 -1.552 12.202 1.00 94.62 178 TRP A CA 1
ATOM 1382 C C . TRP A 1 178 ? -9.290 -2.453 12.847 1.00 94.62 178 TRP A C 1
ATOM 1384 O O . TRP A 1 178 ? -9.652 -2.219 14.001 1.00 94.62 178 TRP A O 1
ATOM 1394 N N . ALA A 1 179 ? -9.787 -3.466 12.134 1.00 89.38 179 ALA A N 1
ATOM 1395 C CA . ALA A 1 179 ? -10.664 -4.470 12.723 1.00 89.38 179 ALA A CA 1
ATOM 1396 C C . ALA A 1 179 ? -9.917 -5.240 13.823 1.00 89.38 179 ALA A C 1
ATOM 1398 O O . ALA A 1 179 ? -10.357 -5.229 14.972 1.00 89.38 179 ALA A O 1
ATOM 1399 N N . MET A 1 180 ? -8.745 -5.798 13.509 1.00 92.31 180 MET A N 1
ATOM 1400 C CA . MET A 1 180 ? -7.924 -6.567 14.452 1.00 92.31 180 MET A CA 1
ATOM 1401 C C . MET A 1 180 ? -7.498 -5.749 15.674 1.00 92.31 180 MET A C 1
ATOM 1403 O O . MET A 1 180 ? -7.641 -6.208 16.807 1.00 92.31 180 MET A O 1
ATOM 1407 N N . LYS A 1 181 ? -7.080 -4.494 15.476 1.00 93.62 181 LYS A N 1
ATOM 1408 C CA . LYS A 1 181 ? -6.730 -3.573 16.569 1.00 93.62 181 LYS A CA 1
ATOM 1409 C C . LYS A 1 181 ? -7.882 -3.364 17.559 1.00 93.62 181 LYS A C 1
ATOM 1411 O O . LYS A 1 181 ? -7.657 -3.345 18.771 1.00 93.62 181 LYS A O 1
ATOM 1416 N N . ARG A 1 182 ? -9.120 -3.232 17.062 1.00 90.50 182 ARG A N 1
ATOM 1417 C CA . ARG A 1 182 ? -10.320 -3.076 17.907 1.00 90.50 182 ARG A CA 1
ATOM 1418 C C . ARG A 1 182 ? -10.658 -4.354 18.673 1.00 90.50 182 ARG A C 1
ATOM 1420 O O . ARG A 1 182 ? -11.061 -4.255 19.827 1.00 90.50 182 ARG A O 1
ATOM 1427 N N . PHE A 1 183 ? -10.468 -5.526 18.066 1.00 84.75 183 PHE A N 1
ATOM 1428 C CA . PHE A 1 183 ? -10.690 -6.808 18.742 1.00 84.75 183 PHE A CA 1
ATOM 1429 C C . PHE A 1 183 ? -9.647 -7.077 19.839 1.00 84.75 183 PHE A C 1
ATOM 1431 O O . PHE A 1 183 ? -10.019 -7.473 20.943 1.00 84.75 183 PHE A O 1
ATOM 1438 N N . GLY A 1 184 ? -8.364 -6.796 19.580 1.00 74.94 184 GLY A N 1
ATOM 1439 C CA . GLY A 1 184 ? -7.270 -7.073 20.522 1.00 74.94 184 GLY A CA 1
ATOM 1440 C C . GLY A 1 184 ? -7.312 -6.238 21.806 1.00 74.94 184 GLY A C 1
ATOM 1441 O O . GLY A 1 184 ? -6.987 -6.728 22.884 1.00 74.94 184 GLY A O 1
ATOM 1442 N N . SER A 1 185 ? -7.808 -5.000 21.731 1.00 70.50 185 SER A N 1
ATOM 1443 C CA . SER A 1 185 ? -7.865 -4.095 22.892 1.00 70.50 185 SER A CA 1
ATOM 1444 C C . SER A 1 185 ? -8.889 -4.521 23.962 1.00 70.50 185 SER A C 1
ATOM 1446 O O . SER A 1 185 ? -8.863 -4.003 25.077 1.00 70.50 185 SER A O 1
ATOM 1448 N N . GLY A 1 186 ? -9.803 -5.447 23.641 1.00 63.72 186 GLY A N 1
ATOM 1449 C CA . GLY A 1 186 ? -10.911 -5.842 24.516 1.00 63.72 186 GLY A CA 1
ATOM 1450 C C . GLY A 1 186 ? -10.640 -7.020 25.458 1.00 63.72 186 GLY A C 1
ATOM 1451 O O . GLY A 1 186 ? -11.388 -7.189 26.416 1.00 63.72 186 GLY A O 1
ATOM 1452 N N . GLN A 1 187 ? -9.608 -7.839 25.218 1.00 59.56 187 GLN A N 1
ATOM 1453 C CA . GLN A 1 187 ? -9.424 -9.104 25.955 1.00 59.56 187 GLN A CA 1
ATOM 1454 C C . GLN A 1 187 ? -8.285 -9.103 26.991 1.00 59.56 187 GLN A C 1
ATOM 1456 O O . GLN A 1 187 ? -8.246 -10.000 27.829 1.00 59.56 187 GLN A O 1
ATOM 1461 N N . GLY A 1 188 ? -7.390 -8.108 26.993 1.00 50.78 188 GLY A N 1
ATOM 1462 C CA . GLY A 1 188 ? -6.177 -8.139 27.830 1.00 50.78 188 GLY A CA 1
ATOM 1463 C C . GLY A 1 188 ? -6.100 -7.126 28.975 1.00 50.78 188 GLY A C 1
ATOM 1464 O O . GLY A 1 188 ? -5.353 -7.341 29.932 1.00 50.78 188 GLY A O 1
ATOM 1465 N N . ALA A 1 189 ? -6.866 -6.033 28.936 1.00 49.38 189 ALA A N 1
ATOM 1466 C CA . ALA A 1 189 ? -6.806 -5.016 29.982 1.00 49.38 189 ALA A CA 1
ATOM 1467 C C . ALA A 1 189 ? -7.644 -5.445 31.193 1.00 49.38 189 ALA A C 1
ATOM 1469 O O . ALA A 1 189 ? -8.780 -5.015 31.389 1.00 49.38 189 ALA A O 1
ATOM 1470 N N . SER A 1 190 ? -7.044 -6.292 32.029 1.00 47.31 190 SER A N 1
ATOM 1471 C CA . SER A 1 190 ? -7.423 -6.451 33.432 1.00 47.31 190 SER A CA 1
ATOM 1472 C C . SER A 1 190 ? -7.295 -5.084 34.109 1.00 47.31 190 SER A C 1
ATOM 1474 O O . SER A 1 190 ? -6.239 -4.730 34.630 1.00 47.31 190 SER A O 1
ATOM 1476 N N . ALA A 1 191 ? -8.341 -4.263 34.021 1.00 45.47 191 ALA A N 1
ATOM 1477 C CA . ALA A 1 191 ? -8.376 -2.969 34.674 1.00 45.47 191 ALA A CA 1
ATOM 1478 C C . ALA A 1 191 ? -8.197 -3.182 36.189 1.00 45.47 191 ALA A C 1
ATOM 1480 O O . ALA A 1 191 ? -8.900 -4.021 36.767 1.00 45.47 191 ALA A O 1
ATOM 1481 N N . PRO A 1 192 ? -7.287 -2.453 36.861 1.00 46.84 192 PRO A N 1
ATOM 1482 C CA . PRO A 1 192 ? -7.255 -2.464 38.312 1.00 46.84 192 PRO A CA 1
ATOM 1483 C C . PRO A 1 192 ? -8.608 -1.951 38.811 1.00 46.84 192 PRO A C 1
ATOM 1485 O O . PRO A 1 192 ? -9.091 -0.908 38.371 1.00 46.84 192 PRO A O 1
ATOM 1488 N N . ALA A 1 193 ? -9.231 -2.724 39.700 1.00 47.59 193 ALA A N 1
ATOM 1489 C CA . ALA A 1 193 ? -10.508 -2.428 40.332 1.00 47.59 193 ALA A CA 1
ATOM 1490 C C . ALA A 1 193 ? -10.446 -1.077 41.071 1.00 47.59 193 ALA A C 1
ATOM 1492 O O . ALA A 1 193 ? -10.083 -1.001 42.241 1.00 47.59 193 ALA A O 1
ATOM 1493 N N . GLY A 1 194 ? -10.764 0.003 40.362 1.00 49.44 194 GLY A N 1
ATOM 1494 C CA . GLY A 1 194 ? -10.777 1.368 40.869 1.00 49.44 194 GLY A CA 1
ATOM 1495 C C . GLY A 1 194 ? -12.141 1.987 40.625 1.00 49.44 194 GLY A C 1
ATOM 1496 O O . GLY A 1 194 ? -12.409 2.531 39.559 1.00 49.44 194 GLY A O 1
ATOM 1497 N N . SER A 1 195 ? -13.015 1.862 41.619 1.00 49.53 195 SER A N 1
ATOM 1498 C CA . SER A 1 195 ? -14.374 2.393 41.648 1.00 49.53 195 SER A CA 1
ATOM 1499 C C . SER A 1 195 ? -14.416 3.886 41.315 1.00 49.53 195 SER A C 1
ATOM 1501 O O . SER A 1 195 ? -14.029 4.730 42.119 1.00 49.53 195 SER A O 1
ATOM 1503 N N . SER A 1 196 ? -14.938 4.233 40.145 1.00 43.84 196 SER A N 1
ATOM 1504 C CA . SER A 1 196 ? -15.423 5.579 39.839 1.00 43.84 196 SER A CA 1
ATOM 1505 C C . SER A 1 196 ? -16.607 5.439 38.893 1.00 43.84 196 SER A C 1
ATOM 1507 O O . SER A 1 196 ? -16.475 4.952 37.773 1.00 43.84 196 SER A O 1
ATOM 1509 N N . ALA A 1 197 ? -17.790 5.784 39.396 1.00 48.62 197 ALA A N 1
ATOM 1510 C CA . ALA A 1 197 ? -19.061 5.679 38.698 1.00 48.62 197 ALA A CA 1
ATOM 1511 C C . ALA A 1 197 ? -19.119 6.679 37.531 1.00 48.62 197 ALA A C 1
ATOM 1513 O O . ALA A 1 197 ? -19.625 7.789 37.670 1.00 48.62 197 ALA A O 1
ATOM 1514 N N . ALA A 1 198 ? -18.583 6.285 36.379 1.00 44.28 198 ALA A N 1
ATOM 1515 C CA . ALA A 1 198 ? -18.868 6.937 35.110 1.00 44.28 198 ALA A CA 1
ATOM 1516 C C . ALA A 1 198 ? -20.279 6.531 34.634 1.00 44.28 198 ALA A C 1
ATOM 1518 O O . ALA A 1 198 ? -20.700 5.389 34.865 1.00 44.28 198 ALA A O 1
ATOM 1519 N N . PRO A 1 199 ? -21.035 7.438 33.989 1.00 46.69 199 PRO A N 1
ATOM 1520 C CA . PRO A 1 199 ? -22.347 7.116 33.451 1.00 46.69 199 PRO A CA 1
ATOM 1521 C C . PRO A 1 199 ? -22.194 5.995 32.422 1.00 46.69 199 PRO A C 1
ATOM 1523 O O . PRO A 1 199 ? -21.431 6.114 31.466 1.00 46.69 199 PRO A O 1
ATOM 1526 N N . LYS A 1 200 ? -22.910 4.891 32.655 1.00 44.50 200 LYS A N 1
ATOM 1527 C CA . LYS A 1 200 ? -23.025 3.759 31.736 1.00 44.50 200 LYS A CA 1
ATOM 1528 C C . LYS A 1 200 ? -23.556 4.279 30.403 1.00 44.50 200 LYS A C 1
ATOM 1530 O O . LYS A 1 200 ? -24.754 4.483 30.242 1.00 44.50 200 LYS A O 1
ATOM 1535 N N . MET A 1 201 ? -22.656 4.536 29.466 1.00 46.94 201 MET A N 1
ATOM 1536 C CA . MET A 1 201 ? -23.006 4.707 28.068 1.00 46.94 201 MET A CA 1
ATOM 1537 C C . MET A 1 201 ? -23.535 3.340 27.620 1.00 46.94 201 MET A C 1
ATOM 1539 O O . MET A 1 201 ? -22.813 2.348 27.703 1.00 46.94 201 MET A O 1
ATOM 1543 N N . ASN A 1 202 ? -24.833 3.259 27.314 1.00 60.44 202 ASN A N 1
ATOM 1544 C CA . ASN A 1 202 ? -25.516 1.995 27.040 1.00 60.44 202 ASN A CA 1
ATOM 1545 C C . ASN A 1 202 ? -24.783 1.229 25.929 1.00 60.44 202 ASN A C 1
ATOM 1547 O O . ASN A 1 202 ? -24.615 1.751 24.827 1.00 60.44 202 ASN A O 1
ATOM 1551 N N . ASP A 1 203 ? -24.406 -0.017 26.221 1.00 58.12 203 ASP A N 1
ATOM 1552 C CA . ASP A 1 203 ? -23.805 -0.997 25.296 1.00 58.12 203 ASP A CA 1
ATOM 1553 C C . ASP A 1 203 ? -24.589 -1.105 23.966 1.00 58.12 203 ASP A C 1
ATOM 1555 O O . ASP A 1 203 ? -24.052 -1.357 22.891 1.00 58.12 203 ASP A O 1
ATOM 1559 N N . GLU A 1 204 ? -25.881 -0.792 24.021 1.00 63.50 204 GLU A N 1
ATOM 1560 C CA . GLU A 1 204 ? -26.808 -0.734 22.895 1.00 63.50 204 GLU A CA 1
ATOM 1561 C C . GLU A 1 204 ? -26.482 0.374 21.873 1.00 63.50 204 GLU A C 1
ATOM 1563 O O . GLU A 1 204 ? -26.572 0.147 20.666 1.00 63.50 204 GLU A O 1
ATOM 1568 N N . GLY A 1 205 ? -26.009 1.543 22.323 1.00 59.00 205 GLY A N 1
ATOM 1569 C CA . GLY A 1 205 ? -25.608 2.643 21.437 1.00 59.00 205 GLY A CA 1
ATOM 1570 C C . GLY A 1 205 ? -24.316 2.346 20.671 1.00 59.00 205 GLY A C 1
ATOM 1571 O O . GLY A 1 205 ? -24.175 2.730 19.506 1.00 59.00 205 GLY A O 1
ATOM 1572 N N . LEU A 1 206 ? -23.398 1.595 21.291 1.00 62.75 206 LEU A N 1
ATOM 1573 C CA . LEU A 1 206 ? -22.177 1.115 20.640 1.00 62.75 206 LEU A CA 1
ATOM 1574 C C . LEU A 1 206 ? -22.499 0.033 19.596 1.00 62.75 206 LEU A C 1
ATOM 1576 O O . LEU A 1 206 ? -21.894 -0.010 18.527 1.00 62.75 206 LEU A O 1
ATOM 1580 N N . ARG A 1 207 ? -23.485 -0.829 19.867 1.00 66.75 207 ARG A N 1
ATOM 1581 C CA . ARG A 1 207 ? -23.967 -1.821 18.892 1.00 66.75 207 ARG A CA 1
ATOM 1582 C C . ARG A 1 207 ? -24.627 -1.164 17.681 1.00 66.75 207 ARG A C 1
ATOM 1584 O O . ARG A 1 207 ? -24.313 -1.548 16.560 1.00 66.75 207 ARG A O 1
ATOM 1591 N N . GLN A 1 208 ? -25.467 -0.146 17.884 1.00 66.75 208 GLN A N 1
ATOM 1592 C CA . GLN A 1 208 ? -26.110 0.591 16.786 1.00 66.75 208 GLN A CA 1
ATOM 1593 C C . GLN A 1 208 ? -25.106 1.333 15.897 1.00 66.75 208 GLN A C 1
ATOM 1595 O O . GLN A 1 208 ? -25.222 1.301 14.675 1.00 66.75 208 GLN A O 1
ATOM 1600 N N . THR A 1 209 ? -24.090 1.965 16.489 1.00 61.34 209 THR A N 1
ATOM 1601 C CA . THR A 1 209 ? -23.030 2.624 15.708 1.00 61.34 209 THR A CA 1
ATOM 1602 C C . THR A 1 209 ? -22.161 1.620 14.959 1.00 61.34 209 THR A C 1
ATOM 1604 O O . THR A 1 209 ? -21.826 1.862 13.803 1.00 61.34 209 THR A O 1
ATOM 1607 N N . ASN A 1 210 ? -21.841 0.468 15.558 1.00 64.25 210 ASN A N 1
ATOM 1608 C CA . ASN A 1 210 ? -21.132 -0.596 14.845 1.00 64.25 210 ASN A CA 1
ATOM 1609 C C . ASN A 1 210 ? -21.958 -1.169 13.686 1.00 64.25 210 ASN A C 1
ATOM 1611 O O . ASN A 1 210 ? -21.386 -1.408 12.629 1.00 64.25 210 ASN A O 1
ATOM 1615 N N . PHE A 1 211 ? -23.275 -1.315 13.855 1.00 75.81 211 PHE A N 1
ATOM 1616 C CA . PHE A 1 211 ? -24.178 -1.771 12.797 1.00 75.81 211 PHE A CA 1
ATOM 1617 C C . PHE A 1 211 ? -24.228 -0.789 11.612 1.00 75.81 211 PHE A C 1
ATOM 1619 O O . PHE A 1 211 ? -24.030 -1.184 10.465 1.00 75.81 211 PHE A O 1
ATOM 1626 N N . LEU A 1 212 ? -24.378 0.511 11.885 1.00 63.59 212 LEU A N 1
ATOM 1627 C CA . LEU A 1 212 ? -24.348 1.546 10.842 1.00 63.59 212 LEU A CA 1
ATOM 1628 C C . LEU A 1 212 ? -22.994 1.603 10.121 1.00 63.59 212 LEU A C 1
ATOM 1630 O O . LEU A 1 212 ? -22.938 1.782 8.909 1.00 63.59 212 LEU A O 1
ATOM 1634 N N . LEU A 1 213 ? -21.889 1.421 10.848 1.00 60.62 213 LEU A N 1
ATOM 1635 C CA . LEU A 1 213 ? -20.557 1.386 10.245 1.00 60.62 213 LEU A CA 1
ATOM 1636 C C . LEU A 1 213 ? -20.323 0.128 9.404 1.00 60.62 213 LEU A C 1
ATOM 1638 O O . LEU A 1 213 ? -19.592 0.203 8.416 1.00 60.62 213 LEU A O 1
ATOM 1642 N N . THR A 1 214 ? -20.903 -1.017 9.774 1.00 68.12 214 THR A N 1
ATOM 1643 C CA . THR A 1 214 ? -20.855 -2.216 8.931 1.00 68.12 214 THR A CA 1
ATOM 1644 C C . THR A 1 214 ? -21.656 -2.027 7.654 1.00 68.12 214 THR A C 1
ATOM 1646 O O . THR A 1 214 ? -21.134 -2.353 6.595 1.00 68.12 214 THR A O 1
ATOM 1649 N N . GLU A 1 215 ? -22.832 -1.405 7.731 1.00 78.00 215 GLU A N 1
ATOM 1650 C CA . GLU A 1 215 ? -23.704 -1.170 6.576 1.00 78.00 215 GLU A CA 1
ATOM 1651 C C . GLU A 1 215 ? -23.097 -0.162 5.587 1.00 78.00 215 GLU A C 1
ATOM 1653 O O . GLU A 1 215 ? -22.976 -0.459 4.402 1.00 78.00 215 GLU A O 1
ATOM 1658 N N . ILE A 1 216 ? -22.554 0.961 6.077 1.00 62.41 216 ILE A N 1
ATOM 1659 C CA . ILE A 1 216 ? -21.806 1.926 5.245 1.00 62.41 216 ILE A CA 1
ATOM 1660 C C . ILE A 1 216 ? -20.589 1.258 4.584 1.00 62.41 216 ILE A C 1
ATOM 1662 O O . ILE A 1 216 ? -20.247 1.534 3.432 1.00 62.41 216 ILE A O 1
ATOM 1666 N N . ARG A 1 217 ? -19.904 0.367 5.310 1.00 68.62 217 ARG A N 1
ATOM 1667 C CA . ARG A 1 217 ? -18.761 -0.379 4.771 1.00 68.62 217 ARG A CA 1
ATOM 1668 C C . ARG A 1 217 ? -19.199 -1.398 3.714 1.00 68.62 217 ARG A C 1
ATOM 1670 O O . ARG A 1 217 ? -18.424 -1.668 2.800 1.00 68.62 217 ARG A O 1
ATOM 1677 N N . GLU A 1 218 ? -20.396 -1.960 3.825 1.00 69.88 218 GLU A N 1
ATOM 1678 C CA . GLU A 1 218 ? -20.982 -2.862 2.832 1.00 69.88 218 GLU A CA 1
ATOM 1679 C C . GLU A 1 218 ? -21.378 -2.094 1.564 1.00 69.88 218 GLU A C 1
ATOM 1681 O O . GLU A 1 218 ? -20.954 -2.494 0.481 1.00 69.88 218 GLU A O 1
ATOM 1686 N N . GLU A 1 219 ? -22.013 -0.922 1.693 1.00 67.62 219 GLU A N 1
ATOM 1687 C CA . GLU A 1 219 ? -22.327 -0.041 0.557 1.00 67.62 219 GLU A CA 1
ATOM 1688 C C . GLU A 1 219 ? -21.071 0.393 -0.213 1.00 67.62 219 GLU A C 1
ATOM 1690 O O . GLU A 1 219 ? -21.018 0.289 -1.444 1.00 67.62 219 GLU A O 1
ATOM 1695 N N . LEU A 1 220 ? -20.018 0.805 0.503 1.00 54.44 220 LEU A N 1
ATOM 1696 C CA . LEU A 1 220 ? -18.724 1.154 -0.095 1.00 54.44 220 LEU A CA 1
ATOM 1697 C C . LEU A 1 220 ? -18.087 -0.021 -0.846 1.00 54.44 220 LEU A C 1
ATOM 1699 O O . LEU A 1 220 ? -17.404 0.193 -1.848 1.00 54.44 220 LEU A O 1
ATOM 1703 N N . ARG A 1 221 ? -18.311 -1.262 -0.399 1.00 62.09 221 ARG A N 1
ATOM 1704 C CA . ARG A 1 221 ? -17.816 -2.453 -1.103 1.00 62.09 221 ARG A CA 1
ATOM 1705 C C . ARG A 1 221 ? -18.592 -2.720 -2.380 1.00 62.09 221 ARG A C 1
ATOM 1707 O O . ARG A 1 221 ? -17.950 -2.984 -3.390 1.00 62.09 221 ARG A O 1
ATOM 1714 N N . THR A 1 222 ? -19.919 -2.620 -2.362 1.00 69.75 222 THR A N 1
ATOM 1715 C CA . THR A 1 222 ? -20.734 -2.733 -3.585 1.00 69.75 222 THR A CA 1
ATOM 1716 C C . THR A 1 222 ? -20.310 -1.706 -4.628 1.00 69.75 222 THR A C 1
ATOM 1718 O O . THR A 1 222 ? -20.042 -2.076 -5.767 1.00 69.75 222 THR A O 1
ATOM 1721 N N . MET A 1 223 ? -20.091 -0.450 -4.221 1.00 60.66 223 MET A N 1
ATOM 1722 C CA . MET A 1 223 ? -19.601 0.586 -5.137 1.00 60.66 223 MET A CA 1
ATOM 1723 C C . MET A 1 223 ? -18.214 0.265 -5.717 1.00 60.66 223 MET A C 1
ATOM 1725 O O . MET A 1 223 ? -17.929 0.594 -6.869 1.00 60.66 223 MET A O 1
ATOM 1729 N N . ASN A 1 224 ? -17.341 -0.393 -4.949 1.00 66.00 224 ASN A N 1
ATOM 1730 C CA . ASN A 1 224 ? -16.010 -0.759 -5.432 1.00 66.00 224 ASN A CA 1
ATOM 1731 C C . ASN A 1 224 ? -16.046 -1.953 -6.407 1.00 66.00 224 ASN A C 1
ATOM 1733 O O . ASN A 1 224 ? -15.287 -1.975 -7.376 1.00 66.00 224 ASN A O 1
ATOM 1737 N N . VAL A 1 225 ? -16.955 -2.912 -6.192 1.00 75.38 225 VAL A N 1
ATOM 1738 C CA . VAL A 1 225 ? -17.198 -4.030 -7.121 1.00 75.38 225 VAL A CA 1
ATOM 1739 C C . VAL A 1 225 ? -17.757 -3.518 -8.448 1.00 75.38 225 VAL A C 1
ATOM 1741 O O . VAL A 1 225 ? -17.244 -3.889 -9.504 1.00 75.38 225 VAL A O 1
ATOM 1744 N N . ASP A 1 226 ? -18.731 -2.606 -8.410 1.00 72.94 226 ASP A N 1
ATOM 1745 C CA . ASP A 1 226 ? -19.293 -1.994 -9.619 1.00 72.94 226 ASP A CA 1
ATOM 1746 C C . ASP A 1 226 ? -18.216 -1.260 -10.426 1.00 72.94 226 ASP A C 1
ATOM 1748 O O . ASP A 1 226 ? -18.153 -1.377 -11.650 1.00 72.94 226 ASP A O 1
ATOM 1752 N N . ARG A 1 227 ? -17.297 -0.567 -9.743 1.00 70.56 227 ARG A N 1
ATOM 1753 C CA . ARG A 1 227 ? -16.158 0.110 -10.374 1.00 70.56 227 ARG A CA 1
ATOM 1754 C C . ARG A 1 227 ? -15.192 -0.867 -11.057 1.00 70.56 227 ARG A C 1
ATOM 1756 O O . ARG A 1 227 ? -14.684 -0.554 -12.135 1.00 70.56 227 ARG A O 1
ATOM 1763 N N . LEU A 1 228 ? -14.927 -2.027 -10.455 1.00 71.38 228 LEU A N 1
ATOM 1764 C CA . LEU A 1 228 ? -14.093 -3.086 -11.043 1.00 71.38 228 LEU A CA 1
ATOM 1765 C C . LEU A 1 228 ? -14.748 -3.700 -12.285 1.00 71.38 228 LEU A C 1
ATOM 1767 O O . LEU A 1 228 ? -14.101 -3.809 -13.327 1.00 71.38 228 LEU A O 1
ATOM 1771 N N . LEU A 1 229 ? -16.044 -4.008 -12.210 1.00 77.88 229 LEU A N 1
ATOM 1772 C CA . LEU A 1 229 ? -16.832 -4.472 -13.356 1.00 77.88 229 LEU A CA 1
ATOM 1773 C C . LEU A 1 229 ? -16.784 -3.469 -14.513 1.00 77.88 229 LEU A C 1
ATOM 1775 O O . LEU A 1 229 ? -16.572 -3.850 -15.664 1.00 77.88 229 LEU A O 1
ATOM 1779 N N . LEU A 1 230 ? -16.907 -2.177 -14.205 1.00 74.56 230 LEU A N 1
ATOM 1780 C CA . LEU A 1 230 ? -16.859 -1.106 -15.197 1.00 74.56 230 LEU A CA 1
ATOM 1781 C C . LEU A 1 230 ? -15.478 -1.013 -15.868 1.00 74.56 230 LEU A C 1
ATOM 1783 O O . LEU A 1 230 ? -15.401 -0.832 -17.084 1.00 74.56 230 LEU A O 1
ATOM 1787 N N . LYS A 1 231 ? -14.388 -1.214 -15.111 1.00 75.06 231 LYS A N 1
ATOM 1788 C CA . LYS A 1 231 ? -13.023 -1.293 -15.662 1.00 75.06 231 LYS A CA 1
ATOM 1789 C C . LYS A 1 231 ? -12.845 -2.479 -16.611 1.00 75.06 231 LYS A C 1
ATOM 1791 O O . LYS A 1 231 ? -12.299 -2.294 -17.698 1.00 75.06 231 LYS A O 1
ATOM 1796 N N . GLU A 1 232 ? -13.323 -3.666 -16.244 1.00 82.69 232 GLU A N 1
ATOM 1797 C CA . GLU A 1 232 ? -13.244 -4.851 -17.111 1.00 82.69 232 GLU A CA 1
ATOM 1798 C C . GLU A 1 232 ? -14.093 -4.694 -18.380 1.00 82.69 232 GLU A C 1
ATOM 1800 O O . GLU A 1 232 ? -13.640 -4.999 -19.488 1.00 82.69 232 GLU A O 1
ATOM 1805 N N . MET A 1 233 ? -15.289 -4.109 -18.262 1.00 80.12 233 MET A N 1
ATOM 1806 C CA . MET A 1 233 ? -16.111 -3.760 -19.423 1.00 80.12 233 MET A CA 1
ATOM 1807 C C . MET A 1 233 ? -15.398 -2.771 -20.356 1.00 80.12 233 MET A C 1
ATOM 1809 O O . MET A 1 233 ? -15.404 -2.966 -21.574 1.00 80.12 233 MET A O 1
ATOM 1813 N N . LEU A 1 234 ? -14.740 -1.744 -19.807 1.00 77.94 234 LEU A N 1
ATOM 1814 C CA . LEU A 1 234 ? -13.933 -0.781 -20.566 1.00 77.94 234 LEU A CA 1
ATOM 1815 C C . LEU A 1 234 ? -12.759 -1.451 -21.284 1.00 77.94 234 LEU A C 1
ATOM 1817 O O . LEU A 1 234 ? -12.521 -1.175 -22.460 1.00 77.94 234 LEU A O 1
ATOM 1821 N N . LYS A 1 235 ? -12.051 -2.357 -20.604 1.00 76.94 235 LYS A N 1
ATOM 1822 C CA . LYS A 1 235 ? -10.917 -3.105 -21.162 1.00 76.94 235 LYS A CA 1
ATOM 1823 C C . LYS A 1 235 ? -11.353 -3.999 -22.325 1.00 76.94 235 LYS A C 1
ATOM 1825 O O . LYS A 1 235 ? -10.745 -3.955 -23.395 1.00 76.94 235 LYS A O 1
ATOM 1830 N N . SER A 1 236 ? -12.450 -4.740 -22.150 1.00 82.62 236 SER A N 1
ATOM 1831 C CA . SER A 1 236 ? -13.056 -5.566 -23.203 1.00 82.62 236 SER A CA 1
ATOM 1832 C C . SER A 1 236 ? -13.493 -4.727 -24.406 1.00 82.62 236 SER A C 1
ATOM 1834 O O . SER A 1 236 ? -13.203 -5.063 -25.557 1.00 82.62 236 SER A O 1
ATOM 1836 N N . TRP A 1 237 ? -14.134 -3.585 -24.151 1.00 81.62 237 TRP A N 1
ATOM 1837 C CA . TRP A 1 237 ? -14.551 -2.664 -25.202 1.00 81.62 237 TRP A CA 1
ATOM 1838 C C . TRP A 1 237 ? -13.355 -2.093 -25.978 1.00 81.62 237 TRP A C 1
ATOM 1840 O O . TRP A 1 237 ? -13.368 -2.084 -27.210 1.00 81.62 237 TRP A O 1
ATOM 1850 N N . TYR A 1 238 ? -12.285 -1.690 -25.285 1.00 75.38 238 TYR A N 1
ATOM 1851 C CA . TYR A 1 238 ? -11.069 -1.169 -25.914 1.00 75.38 238 TYR A CA 1
ATOM 1852 C C . TYR A 1 238 ? -10.390 -2.213 -26.814 1.00 75.38 238 TYR A C 1
ATOM 1854 O O . TYR A 1 238 ? -9.984 -1.897 -27.935 1.00 75.38 238 TYR A O 1
ATOM 1862 N N . ALA A 1 239 ? -10.339 -3.475 -26.373 1.00 75.50 239 ALA A N 1
ATOM 1863 C CA . ALA A 1 239 ? -9.832 -4.585 -27.179 1.00 75.50 239 ALA A CA 1
ATOM 1864 C C . ALA A 1 239 ? -10.648 -4.776 -28.474 1.00 75.50 239 ALA A C 1
ATOM 1866 O O . ALA A 1 239 ? -10.073 -4.853 -29.560 1.00 75.50 239 ALA A O 1
ATOM 1867 N N . GLN A 1 240 ? -11.985 -4.743 -28.390 1.00 78.81 240 GLN A N 1
ATOM 1868 C CA . GLN A 1 240 ? -12.864 -4.851 -29.567 1.00 78.81 240 GLN A CA 1
ATOM 1869 C C . GLN A 1 240 ? -12.719 -3.679 -30.550 1.00 78.81 240 GLN A C 1
ATOM 1871 O O . GLN A 1 240 ? -12.923 -3.834 -31.759 1.00 78.81 240 GLN A O 1
ATOM 1876 N N . VAL A 1 241 ? -12.414 -2.485 -30.040 1.00 71.00 241 VAL A N 1
ATOM 1877 C CA . VAL A 1 241 ? -12.205 -1.284 -30.854 1.00 71.00 241 VAL A CA 1
ATOM 1878 C C . VAL A 1 241 ? -10.850 -1.330 -31.567 1.00 71.00 241 VAL A C 1
ATOM 1880 O O . VAL A 1 241 ? -10.781 -0.965 -32.745 1.00 71.00 241 VAL A O 1
ATOM 1883 N N . SER A 1 242 ? -9.806 -1.827 -30.896 1.00 70.75 242 SER A N 1
ATOM 1884 C CA . SER A 1 242 ? -8.443 -1.955 -31.434 1.00 70.75 242 SER A CA 1
ATOM 1885 C C . SER A 1 242 ? -8.377 -2.838 -32.692 1.00 70.75 242 SER A C 1
ATOM 1887 O O . SER A 1 242 ? -7.702 -2.493 -33.662 1.00 70.75 242 SER A O 1
ATOM 1889 N N . GLU A 1 243 ? -9.163 -3.918 -32.754 1.00 73.56 243 GLU A N 1
ATOM 1890 C CA . GLU A 1 243 ? -9.168 -4.845 -33.898 1.00 73.56 243 GLU A CA 1
ATOM 1891 C C . GLU A 1 243 ? -9.783 -4.270 -35.192 1.00 73.56 243 GLU A C 1
ATOM 1893 O O . GLU A 1 243 ? -9.566 -4.813 -36.275 1.00 73.56 243 GLU A O 1
ATOM 1898 N N . LYS A 1 244 ? -10.555 -3.170 -35.133 1.00 59.28 244 LYS A N 1
ATOM 1899 C CA . LYS A 1 244 ? -11.394 -2.705 -36.264 1.00 59.28 244 LYS A CA 1
ATOM 1900 C C . LYS A 1 244 ? -10.858 -1.506 -37.069 1.00 59.28 244 LYS A C 1
ATOM 1902 O O . LYS A 1 244 ? -11.595 -0.968 -37.896 1.00 59.28 244 LYS A O 1
ATOM 1907 N N . GLY A 1 245 ? -9.588 -1.130 -36.915 1.00 56.66 245 GLY A N 1
ATOM 1908 C CA . GLY A 1 245 ? -8.879 -0.211 -37.822 1.00 56.66 245 GLY A CA 1
ATOM 1909 C C . GLY A 1 245 ? -8.996 1.302 -37.494 1.00 56.66 245 GLY A C 1
ATOM 1910 O O . GLY A 1 245 ? -10.065 1.773 -37.101 1.00 56.66 245 GLY A O 1
ATOM 1911 N N . PRO A 1 246 ? -7.919 2.103 -37.681 1.00 61.81 246 PRO A N 1
ATOM 1912 C CA . PRO A 1 246 ? -7.666 3.288 -36.840 1.00 61.81 246 PRO A CA 1
ATOM 1913 C C . PRO A 1 246 ? -8.236 4.654 -37.285 1.00 61.81 246 PRO A C 1
ATOM 1915 O O . PRO A 1 246 ? -8.311 5.557 -36.460 1.00 61.81 246 PRO A O 1
ATOM 1918 N N . ALA A 1 247 ? -8.634 4.887 -38.540 1.00 55.97 247 ALA A N 1
ATOM 1919 C CA . ALA A 1 247 ? -8.721 6.283 -39.018 1.00 55.97 247 ALA A CA 1
ATOM 1920 C C . ALA A 1 247 ? -10.114 6.949 -38.984 1.00 55.97 247 ALA A C 1
ATOM 1922 O O . ALA A 1 247 ? -10.193 8.170 -38.881 1.00 55.97 247 ALA A O 1
ATOM 1923 N N . ARG A 1 248 ? -11.223 6.196 -39.061 1.00 54.34 248 ARG A N 1
ATOM 1924 C CA . ARG A 1 248 ? -12.587 6.783 -39.095 1.00 54.34 248 ARG A CA 1
ATOM 1925 C C . ARG A 1 248 ? -13.330 6.776 -37.754 1.00 54.34 248 ARG A C 1
ATOM 1927 O O . ARG A 1 248 ? -14.312 7.492 -37.624 1.00 54.34 248 ARG A O 1
ATOM 1934 N N . LYS A 1 249 ? -12.856 6.023 -36.755 1.00 59.22 249 LYS A N 1
ATOM 1935 C CA . LYS A 1 249 ? -13.583 5.810 -35.488 1.00 59.22 249 LYS A CA 1
ATOM 1936 C C . LYS A 1 249 ? -13.113 6.653 -34.307 1.00 59.22 249 LYS A C 1
ATOM 1938 O O . LYS A 1 249 ? -13.838 6.746 -33.326 1.00 59.22 249 LYS A O 1
ATOM 1943 N N . VAL A 1 250 ? -11.959 7.319 -34.381 1.00 67.69 250 VAL A N 1
ATOM 1944 C CA . VAL A 1 250 ? -11.458 8.137 -33.256 1.00 67.69 250 VAL A CA 1
ATOM 1945 C C . VAL A 1 250 ? -12.404 9.300 -32.936 1.00 67.69 250 VAL A C 1
ATOM 1947 O O . VAL A 1 250 ? -12.605 9.623 -31.770 1.00 67.69 250 VAL A O 1
ATOM 1950 N N . SER A 1 251 ? -13.037 9.908 -33.945 1.00 76.25 251 SER A N 1
ATOM 1951 C CA . SER A 1 251 ? -14.052 10.945 -33.722 1.00 76.25 251 SER A CA 1
ATOM 1952 C C . SER A 1 251 ? -15.338 10.386 -33.110 1.00 76.25 251 SER A C 1
ATOM 1954 O O . SER A 1 251 ? -15.910 11.027 -32.238 1.00 76.25 251 SER A O 1
ATOM 1956 N N . GLU A 1 252 ? -15.776 9.191 -33.514 1.00 78.81 252 GLU A N 1
ATOM 1957 C CA . GLU A 1 252 ? -16.960 8.533 -32.938 1.00 78.81 252 GLU A CA 1
ATOM 1958 C C . GLU A 1 252 ? -16.719 8.109 -31.483 1.00 78.81 252 GLU A C 1
ATOM 1960 O O . GLU A 1 252 ? -17.589 8.301 -30.637 1.00 78.81 252 GLU A O 1
ATOM 1965 N N . ILE A 1 253 ? -15.514 7.621 -31.173 1.00 75.12 253 ILE A N 1
ATOM 1966 C CA . ILE A 1 253 ? -15.087 7.264 -29.814 1.00 75.12 253 ILE A CA 1
ATOM 1967 C C . ILE A 1 253 ? -15.059 8.499 -28.915 1.00 75.12 253 ILE A C 1
ATOM 1969 O O . ILE A 1 253 ? -15.646 8.464 -27.842 1.00 75.12 253 ILE A O 1
ATOM 1973 N N . LYS A 1 254 ? -14.471 9.614 -29.367 1.00 79.94 254 LYS A N 1
ATOM 1974 C CA . LYS A 1 254 ? -14.457 10.867 -28.592 1.00 79.94 254 LYS A CA 1
ATOM 1975 C C . LYS A 1 254 ? -15.862 11.402 -28.312 1.00 79.94 254 LYS A C 1
ATOM 1977 O O . LYS A 1 254 ? -16.108 11.954 -27.245 1.00 79.94 254 LYS A O 1
ATOM 1982 N N . VAL A 1 255 ? -16.792 11.238 -29.255 1.00 88.19 255 VAL A N 1
ATOM 1983 C CA . VAL A 1 255 ? -18.198 11.625 -29.058 1.00 88.19 255 VAL A CA 1
ATOM 1984 C C . VAL A 1 255 ? -18.899 10.685 -28.071 1.00 88.19 255 VAL A C 1
ATOM 1986 O O . VAL A 1 255 ? -19.675 11.155 -27.242 1.00 88.19 255 VAL A O 1
ATOM 1989 N N . ALA A 1 256 ? -18.628 9.378 -28.125 1.00 83.00 256 ALA A N 1
ATOM 1990 C CA . ALA A 1 256 ? -19.170 8.410 -27.171 1.00 83.00 256 ALA A CA 1
ATOM 1991 C C . ALA A 1 256 ? -18.625 8.631 -25.750 1.00 83.00 256 ALA A C 1
ATOM 1993 O O . ALA A 1 256 ? -19.395 8.631 -24.793 1.00 83.00 256 ALA A O 1
ATOM 1994 N N . GLU A 1 257 ? -17.324 8.895 -25.625 1.00 86.31 257 GLU A N 1
ATOM 1995 C CA . GLU A 1 257 ? -16.661 9.227 -24.363 1.00 86.31 257 GLU A CA 1
ATOM 1996 C C . GLU A 1 257 ? -17.241 10.511 -23.760 1.00 86.31 257 GLU A C 1
ATOM 1998 O O . GLU A 1 257 ? -17.623 10.517 -22.594 1.00 86.31 257 GLU A O 1
ATOM 2003 N N . ALA A 1 258 ? -17.427 11.565 -24.564 1.00 86.12 258 ALA A N 1
ATOM 2004 C CA . ALA A 1 258 ? -18.052 12.805 -24.103 1.00 86.12 258 ALA A CA 1
ATOM 2005 C C . ALA A 1 258 ? -19.489 12.593 -23.592 1.00 86.12 258 ALA A C 1
ATOM 2007 O O . ALA A 1 258 ? -19.864 13.176 -22.577 1.00 86.12 258 ALA A O 1
ATOM 2008 N N . ARG A 1 259 ? -20.278 11.733 -24.254 1.00 92.56 259 ARG A N 1
ATOM 2009 C CA . ARG A 1 259 ? -21.643 11.393 -23.813 1.00 92.56 259 ARG A CA 1
ATOM 2010 C C . ARG A 1 259 ? -21.656 10.636 -22.491 1.00 92.56 259 ARG A C 1
ATOM 2012 O O . ARG A 1 259 ? -22.474 10.955 -21.637 1.00 92.56 259 ARG A O 1
ATOM 2019 N N . LEU A 1 260 ? -20.757 9.667 -22.317 1.00 86.50 260 LEU A N 1
ATOM 2020 C CA . LEU A 1 260 ? -20.630 8.934 -21.055 1.00 86.50 260 LEU A CA 1
ATOM 2021 C C . LEU A 1 260 ? -20.234 9.869 -19.911 1.00 86.50 260 LEU A C 1
ATOM 2023 O O . LEU A 1 260 ? -20.819 9.800 -18.836 1.00 86.50 260 LEU A O 1
ATOM 2027 N N . LEU A 1 261 ? -19.307 10.793 -20.166 1.00 86.38 261 LEU A N 1
ATOM 2028 C CA . LEU A 1 261 ? -18.853 11.775 -19.181 1.00 86.38 261 LEU A CA 1
ATOM 2029 C C . LEU A 1 261 ? -19.972 12.757 -18.789 1.00 86.38 261 LEU A C 1
ATOM 2031 O O . LEU A 1 261 ? -20.070 13.172 -17.636 1.00 86.38 261 LEU A O 1
ATOM 2035 N N . GLU A 1 262 ? -20.837 13.129 -19.735 1.00 94.06 262 GLU A N 1
ATOM 2036 C CA . GLU A 1 262 ? -22.008 13.971 -19.472 1.00 94.06 262 GLU A CA 1
ATOM 2037 C C . GLU A 1 262 ? -23.097 13.215 -18.693 1.00 94.06 262 GLU A C 1
ATOM 2039 O O . GLU A 1 262 ? -23.643 13.751 -17.728 1.00 94.06 262 GLU A O 1
ATOM 2044 N N . GLU A 1 263 ? -23.341 11.944 -19.022 1.00 93.75 263 GLU A N 1
ATOM 2045 C CA . GLU A 1 263 ? -24.241 11.074 -18.257 1.00 93.75 263 GLU A CA 1
ATOM 2046 C C . GLU A 1 263 ? -23.738 10.855 -16.819 1.00 93.75 263 GLU A C 1
ATOM 2048 O O . GLU A 1 263 ? -24.515 10.921 -15.866 1.00 93.75 263 GLU A O 1
ATOM 2053 N N . GLU A 1 264 ? -22.433 10.648 -16.639 1.00 87.75 264 GLU A N 1
ATOM 2054 C CA . GLU A 1 264 ? -21.806 10.498 -15.325 1.00 87.75 264 GLU A CA 1
ATOM 2055 C C . GLU A 1 264 ? -21.897 11.792 -14.503 1.00 87.75 264 GLU A C 1
ATOM 2057 O O . GLU A 1 264 ? -22.194 11.751 -13.308 1.00 87.75 264 GLU A O 1
ATOM 2062 N N . ARG A 1 265 ? -21.738 12.963 -15.137 1.00 89.56 265 ARG A N 1
ATOM 2063 C CA . ARG A 1 265 ? -21.968 14.261 -14.480 1.00 89.56 265 ARG A CA 1
ATOM 2064 C C . ARG A 1 265 ? -23.408 14.425 -14.007 1.00 89.56 265 ARG A C 1
ATOM 2066 O O . ARG A 1 265 ? -23.610 14.878 -12.881 1.00 89.56 265 ARG A O 1
ATOM 2073 N N . GLU A 1 266 ? -24.393 14.057 -14.822 1.00 94.25 266 GLU A N 1
ATOM 2074 C CA . GLU A 1 266 ? -25.806 14.126 -14.429 1.00 94.25 266 GLU A CA 1
ATOM 2075 C C . GLU A 1 266 ? -26.128 13.139 -13.294 1.00 94.25 266 GLU A C 1
ATOM 2077 O O . GLU A 1 266 ? -26.792 13.518 -12.327 1.00 94.25 266 GLU A O 1
ATOM 2082 N N . LYS A 1 267 ? -25.581 11.914 -13.331 1.00 90.19 267 LYS A N 1
ATOM 2083 C CA . LYS A 1 267 ? -25.702 10.947 -12.223 1.00 90.19 267 LYS A CA 1
ATOM 2084 C C . LYS A 1 267 ? -25.080 11.476 -10.932 1.00 90.19 267 LYS A C 1
ATOM 2086 O O . LYS A 1 267 ? -25.727 11.431 -9.889 1.00 90.19 267 LYS A O 1
ATOM 2091 N N . ASN A 1 268 ? -23.876 12.042 -11.000 1.00 80.44 268 ASN A N 1
ATOM 2092 C CA . ASN A 1 268 ? -23.203 12.629 -9.839 1.00 80.44 268 ASN A CA 1
ATOM 2093 C C . ASN A 1 268 ? -23.975 13.824 -9.270 1.00 80.44 268 ASN A C 1
ATOM 2095 O O . ASN A 1 268 ? -24.095 13.967 -8.055 1.00 80.44 268 ASN A O 1
ATOM 2099 N N . LYS A 1 269 ? -24.564 14.657 -10.132 1.00 91.81 269 LYS A N 1
ATOM 2100 C CA . LYS A 1 269 ? -25.421 15.770 -9.713 1.00 91.81 269 LYS A CA 1
ATOM 2101 C C . LYS A 1 269 ? -26.702 15.283 -9.025 1.00 91.81 269 LYS A C 1
ATOM 2103 O O . LYS A 1 269 ? -27.107 15.862 -8.019 1.00 91.81 269 LYS A O 1
ATOM 2108 N N . ALA A 1 270 ? -27.319 14.214 -9.529 1.00 90.31 270 ALA A N 1
ATOM 2109 C CA . ALA A 1 270 ? -28.478 13.590 -8.895 1.00 90.31 270 ALA A CA 1
ATOM 2110 C C . ALA A 1 270 ? -28.123 12.976 -7.530 1.00 90.31 270 ALA A C 1
ATOM 2112 O O . ALA A 1 270 ? -28.862 13.171 -6.565 1.00 90.31 270 ALA A O 1
ATOM 2113 N N . LEU A 1 271 ? -26.977 12.293 -7.435 1.00 86.38 271 LEU A N 1
ATOM 2114 C CA . LEU A 1 271 ? -26.469 11.722 -6.187 1.00 86.38 271 LEU A CA 1
ATOM 2115 C C . LEU A 1 271 ? -26.201 12.816 -5.143 1.00 86.38 271 LEU A C 1
ATOM 2117 O O . LEU A 1 271 ? -26.647 12.698 -4.004 1.00 86.38 271 LEU A O 1
ATOM 2121 N N . GLN A 1 272 ? -25.564 13.921 -5.544 1.00 84.31 272 GLN A N 1
ATOM 2122 C CA . GLN A 1 272 ? -25.338 15.069 -4.663 1.00 84.31 272 GLN A CA 1
ATOM 2123 C C . GLN A 1 272 ? -26.658 15.645 -4.134 1.00 84.31 272 GLN A C 1
ATOM 2125 O O . GLN A 1 272 ? -26.774 15.923 -2.944 1.00 84.31 272 GLN A O 1
ATOM 2130 N N . GLY A 1 273 ? -27.688 15.740 -4.982 1.00 90.12 273 GLY A N 1
ATOM 2131 C CA . GLY A 1 273 ? -29.020 16.164 -4.548 1.00 90.12 273 GLY A CA 1
ATOM 2132 C C . GLY A 1 273 ? -29.649 15.238 -3.497 1.00 90.12 273 GLY A C 1
ATOM 2133 O O . GLY A 1 273 ? -30.319 15.719 -2.583 1.00 90.12 273 GLY A O 1
ATOM 2134 N N . GLN A 1 274 ? -29.419 13.922 -3.581 1.00 89.25 274 GLN A N 1
ATOM 2135 C CA . GLN A 1 274 ? -29.878 12.971 -2.559 1.00 89.25 274 GLN A CA 1
ATOM 2136 C C . GLN A 1 274 ? -29.118 13.137 -1.238 1.00 89.25 274 GLN A C 1
ATOM 2138 O O . GLN A 1 274 ? -29.738 13.107 -0.173 1.00 89.25 274 GLN A O 1
ATOM 2143 N N . ILE A 1 275 ? -27.801 13.357 -1.305 1.00 80.00 275 ILE A N 1
ATOM 2144 C CA . ILE A 1 275 ? -26.958 13.623 -0.131 1.00 80.00 275 ILE A CA 1
ATOM 2145 C C . ILE A 1 275 ? -27.436 14.890 0.584 1.00 80.00 275 ILE A C 1
ATOM 2147 O O . ILE A 1 275 ? -27.676 14.857 1.790 1.00 80.00 275 ILE A O 1
ATOM 2151 N N . ASP A 1 276 ? -27.658 15.979 -0.153 1.00 87.94 276 ASP A N 1
ATOM 2152 C CA . ASP A 1 276 ? -28.115 17.251 0.414 1.00 87.94 276 ASP A CA 1
ATOM 2153 C C . ASP A 1 276 ? -29.509 17.120 1.060 1.00 87.94 276 ASP A C 1
ATOM 2155 O O . ASP A 1 276 ? -29.770 17.680 2.129 1.00 87.94 276 ASP A O 1
ATOM 2159 N N . ALA A 1 277 ? -30.406 16.333 0.452 1.00 91.69 277 ALA A N 1
ATOM 2160 C CA . ALA A 1 277 ? -31.722 16.041 1.018 1.00 91.69 277 ALA A CA 1
ATOM 2161 C C . ALA A 1 277 ? -31.626 15.240 2.330 1.00 91.69 277 ALA A C 1
ATOM 2163 O O . ALA A 1 277 ? -32.329 15.549 3.297 1.00 91.69 277 ALA A O 1
ATOM 2164 N N . LYS A 1 278 ? -30.734 14.244 2.390 1.00 87.94 278 LYS A N 1
ATOM 2165 C CA . LYS A 1 278 ? -30.487 13.447 3.600 1.00 87.94 278 LYS A CA 1
ATOM 2166 C C . LYS A 1 278 ? -29.829 14.266 4.707 1.00 87.94 278 LYS A C 1
ATOM 2168 O O . LYS A 1 278 ? -30.235 14.158 5.861 1.00 87.94 278 LYS A O 1
ATOM 2173 N N . ASP A 1 279 ? -28.890 15.145 4.372 1.00 87.25 279 ASP A N 1
ATOM 2174 C CA . ASP A 1 279 ? -28.284 16.070 5.334 1.00 87.25 279 ASP A CA 1
ATOM 2175 C C . ASP A 1 279 ? -29.328 17.037 5.929 1.00 87.25 279 ASP A C 1
ATOM 2177 O O . ASP A 1 279 ? -29.350 17.290 7.137 1.00 87.25 279 ASP A O 1
ATOM 2181 N N . ALA A 1 280 ? -30.273 17.522 5.115 1.00 91.25 280 ALA A N 1
ATOM 2182 C CA . ALA A 1 280 ? -31.392 18.329 5.601 1.00 91.25 280 ALA A CA 1
ATOM 2183 C C . ALA A 1 280 ? -32.315 17.550 6.563 1.00 91.25 280 ALA A C 1
ATOM 2185 O O . ALA A 1 280 ? -32.756 18.108 7.576 1.00 91.25 280 ALA A O 1
ATOM 2186 N N . GLU A 1 281 ? -32.578 16.269 6.281 1.00 92.75 281 GLU A N 1
ATOM 2187 C CA . GLU A 1 281 ? -33.337 15.361 7.152 1.00 92.75 281 GLU A CA 1
ATOM 2188 C C . GLU A 1 281 ? -32.623 15.166 8.501 1.00 92.75 281 GLU A C 1
ATOM 2190 O O . GLU A 1 281 ? -33.218 15.395 9.559 1.00 92.75 281 GLU A O 1
ATOM 2195 N N . VAL A 1 282 ? -31.321 14.865 8.480 1.00 87.25 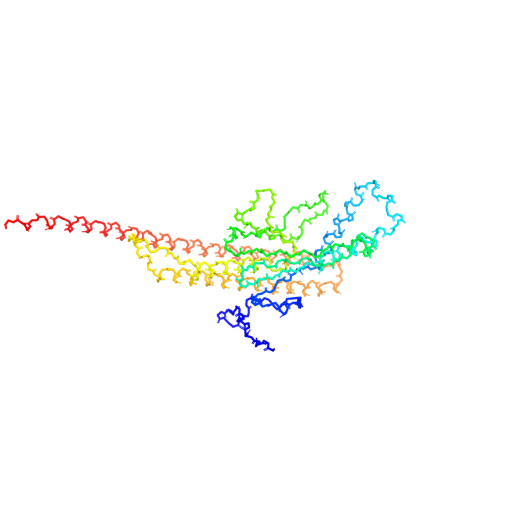282 VAL A N 1
ATOM 2196 C CA . VAL A 1 282 ? -30.492 14.704 9.687 1.00 87.25 282 VAL A CA 1
ATOM 2197 C C . VAL A 1 282 ? -30.465 15.989 10.519 1.00 87.25 282 VAL A C 1
ATOM 2199 O O . VAL A 1 282 ? -30.679 15.949 11.733 1.00 87.25 282 VAL A O 1
ATOM 2202 N N . LYS A 1 283 ? -30.292 17.157 9.886 1.00 90.81 283 LYS A N 1
ATOM 2203 C CA . LYS A 1 283 ? -30.361 18.463 10.568 1.00 90.81 283 LYS A CA 1
ATOM 2204 C C . LYS A 1 283 ? -31.729 18.724 11.198 1.00 90.81 283 LYS A C 1
ATOM 2206 O O . LYS A 1 283 ? -31.811 19.355 12.252 1.00 90.81 283 LYS A O 1
ATOM 2211 N N . SER A 1 284 ? -32.812 18.267 10.570 1.00 95.62 284 SER A N 1
ATOM 2212 C CA . SER A 1 284 ? -34.161 18.345 11.140 1.00 95.62 284 SER A CA 1
ATOM 2213 C C . SER A 1 284 ? -34.285 17.495 12.409 1.00 95.62 284 SER A C 1
ATOM 2215 O O . SER A 1 284 ? -34.728 17.999 13.444 1.00 95.62 284 SER A O 1
ATOM 2217 N N . ILE A 1 285 ? -33.809 16.247 12.364 1.00 90.69 285 ILE A N 1
ATOM 2218 C CA . ILE A 1 285 ? -33.816 15.322 13.507 1.00 90.69 285 ILE A CA 1
ATOM 2219 C C . ILE A 1 285 ? -32.974 15.875 14.663 1.00 90.69 285 ILE A C 1
ATOM 2221 O O . ILE A 1 285 ? -33.453 15.929 15.794 1.00 90.69 285 ILE A O 1
ATOM 2225 N N . LEU A 1 286 ? -31.762 16.367 14.387 1.00 88.75 286 LEU A N 1
ATOM 2226 C CA . LEU A 1 286 ? -30.889 16.973 15.400 1.00 88.75 286 LEU A CA 1
ATOM 2227 C C . LEU A 1 286 ? -31.550 18.168 16.094 1.00 88.75 286 LEU A C 1
ATOM 2229 O O . LEU A 1 286 ? -31.522 18.261 17.319 1.00 88.75 286 LEU A O 1
ATOM 2233 N N . ARG A 1 287 ? -32.214 19.055 15.338 1.00 96.75 287 ARG A N 1
ATOM 2234 C CA . ARG A 1 287 ? -32.978 20.168 15.926 1.00 96.75 287 ARG A CA 1
ATOM 2235 C C . ARG A 1 287 ? -34.106 19.678 16.832 1.00 96.75 287 ARG A C 1
ATOM 2237 O O . ARG A 1 287 ? -34.345 20.288 17.871 1.00 96.75 287 ARG A O 1
ATOM 2244 N N . ARG A 1 288 ? -34.782 18.583 16.469 1.00 96.69 288 ARG A N 1
ATOM 2245 C CA . ARG A 1 288 ? -35.843 18.001 17.300 1.00 96.69 288 ARG A CA 1
ATOM 2246 C C . ARG A 1 288 ? -35.297 17.395 18.592 1.00 96.69 288 ARG A C 1
ATOM 2248 O O . ARG A 1 288 ? -35.920 17.569 19.632 1.00 96.69 288 ARG A O 1
ATOM 2255 N N . ILE A 1 289 ? -34.146 16.726 18.535 1.00 90.06 289 ILE A N 1
ATOM 2256 C CA . ILE A 1 289 ? -33.473 16.179 19.722 1.00 90.06 289 ILE A CA 1
ATOM 2257 C C . ILE A 1 289 ? -33.106 17.310 20.689 1.00 90.06 289 ILE A C 1
ATOM 2259 O O . ILE A 1 289 ? -33.471 17.236 21.858 1.00 90.06 289 ILE A O 1
ATOM 2263 N N . LEU A 1 290 ? -32.490 18.388 20.191 1.00 93.75 290 LEU A N 1
ATOM 2264 C CA . LEU A 1 290 ? -32.131 19.548 21.016 1.00 93.75 290 LEU A CA 1
ATOM 2265 C C . LEU A 1 290 ? -33.358 20.193 21.682 1.00 93.75 290 LEU A C 1
ATOM 2267 O O . LEU A 1 290 ? -33.326 20.493 22.871 1.00 93.75 290 LEU A O 1
ATOM 2271 N N . GLN A 1 291 ? -34.476 20.329 20.958 1.00 96.56 291 GLN A N 1
ATOM 2272 C CA . GLN A 1 291 ? -35.731 20.818 21.547 1.00 96.56 291 GLN A CA 1
ATOM 2273 C C . GLN A 1 291 ? -36.241 19.924 22.687 1.00 96.56 291 GLN A C 1
ATOM 2275 O O . GLN A 1 291 ? -36.683 20.433 23.714 1.00 96.56 291 GLN A O 1
ATOM 2280 N N . LEU A 1 292 ? -36.179 18.598 22.524 1.00 94.25 292 LEU A N 1
ATOM 2281 C CA . LEU A 1 292 ? -36.608 17.654 23.561 1.00 94.25 292 LEU A CA 1
ATOM 2282 C C . LEU A 1 292 ? -35.692 17.699 24.793 1.00 94.25 292 LEU A C 1
ATOM 2284 O O . LEU A 1 292 ? -36.165 17.526 25.918 1.00 94.25 292 LEU A O 1
ATOM 2288 N N . GLU A 1 293 ? -34.392 17.939 24.605 1.00 94.31 293 GLU A N 1
ATOM 2289 C CA . GLU A 1 293 ? -33.455 18.151 25.711 1.00 94.31 293 GLU A CA 1
ATOM 2290 C C . GLU A 1 293 ? -33.780 19.433 26.485 1.00 94.31 293 GLU A C 1
ATOM 2292 O O . GLU A 1 293 ? -33.863 19.392 27.716 1.00 94.31 293 GLU A O 1
ATOM 2297 N N . ASP A 1 294 ? -34.061 20.536 25.788 1.00 95.38 294 ASP A N 1
ATOM 2298 C CA . ASP A 1 294 ? -34.473 21.799 26.408 1.00 95.38 294 ASP A CA 1
ATOM 2299 C C . ASP A 1 294 ? -35.801 21.659 27.179 1.00 95.38 294 ASP A C 1
ATOM 2301 O O . ASP A 1 294 ? -35.911 22.113 28.325 1.00 95.38 294 ASP A O 1
ATOM 2305 N N . GLU A 1 295 ? -36.797 20.969 26.607 1.00 96.19 295 GLU A N 1
ATOM 2306 C CA . GLU A 1 295 ? -38.075 20.661 27.270 1.00 96.19 295 GLU A CA 1
ATOM 2307 C C . GLU A 1 295 ? -37.865 19.813 28.535 1.00 96.19 295 GLU A C 1
ATOM 2309 O O . GLU A 1 295 ? -38.423 20.108 29.597 1.00 96.19 295 GLU A O 1
ATOM 2314 N N . LYS A 1 296 ? -37.006 18.789 28.465 1.00 94.00 296 LYS A N 1
ATOM 2315 C CA . LYS A 1 296 ? -36.660 17.945 29.617 1.00 94.00 296 LYS A CA 1
ATOM 2316 C C . LYS A 1 296 ? -35.979 18.751 30.725 1.00 94.00 296 LYS A C 1
ATOM 2318 O O . LYS A 1 296 ? -36.310 18.574 31.900 1.00 94.00 296 LYS A O 1
ATOM 2323 N N . VAL A 1 297 ? -35.057 19.650 30.378 1.00 94.31 297 VAL A N 1
ATOM 2324 C CA . VAL A 1 297 ? -34.395 20.548 31.340 1.00 94.31 297 VAL A CA 1
ATOM 2325 C C . VAL A 1 297 ? -35.407 21.497 31.991 1.00 94.31 297 VAL A C 1
ATOM 2327 O O . VAL A 1 297 ? -35.338 21.727 33.202 1.00 94.31 297 VAL A O 1
ATOM 2330 N N . ALA A 1 298 ? -36.376 22.016 31.233 1.00 92.94 298 ALA A N 1
ATOM 2331 C CA . ALA A 1 298 ? -37.441 22.861 31.769 1.00 92.94 298 ALA A CA 1
ATOM 2332 C C . ALA A 1 298 ? -38.344 22.106 32.765 1.00 92.94 298 ALA A C 1
ATOM 2334 O O . ALA A 1 298 ? -38.630 22.626 33.847 1.00 92.94 298 ALA A O 1
ATOM 2335 N N . LEU A 1 299 ? -38.728 20.862 32.456 1.00 90.25 299 LEU A N 1
ATOM 2336 C CA . LEU A 1 299 ? -39.525 20.013 33.352 1.00 90.25 299 LEU A CA 1
ATOM 2337 C C . LEU A 1 299 ? -38.778 19.666 34.649 1.00 90.25 299 LEU A C 1
ATOM 2339 O O . LEU A 1 299 ? -39.357 19.734 35.735 1.00 90.25 299 LEU A O 1
ATOM 2343 N N . LEU A 1 300 ? -37.478 19.361 34.566 1.00 89.38 300 LEU A N 1
ATOM 2344 C CA . LEU A 1 300 ? -36.646 19.107 35.749 1.00 89.38 300 LEU A CA 1
ATOM 2345 C C . LEU A 1 300 ? -36.560 20.336 36.669 1.00 89.38 300 LEU A C 1
ATOM 2347 O O . LEU A 1 300 ? -36.614 20.194 37.893 1.00 89.38 300 LEU A O 1
ATOM 2351 N N . LYS A 1 301 ? -36.496 21.549 36.102 1.00 88.88 301 LYS A N 1
ATOM 2352 C CA . LYS A 1 301 ? -36.525 22.798 36.881 1.00 88.88 301 LYS A CA 1
ATOM 2353 C C . LYS A 1 301 ? -37.860 23.006 37.603 1.00 88.88 301 LYS A C 1
ATOM 2355 O O . LYS A 1 301 ? -37.849 23.459 38.742 1.00 88.88 301 LYS A O 1
ATOM 2360 N N . GLN A 1 302 ? -38.991 22.645 36.994 1.00 86.62 302 GLN A N 1
ATOM 2361 C CA . GLN A 1 302 ? -40.311 22.754 37.632 1.00 86.62 302 GLN A CA 1
ATOM 2362 C C . GLN A 1 302 ? -40.505 21.729 38.764 1.00 86.62 302 GLN A C 1
ATOM 2364 O O . GLN A 1 302 ? -41.029 22.076 39.823 1.00 86.62 302 GLN A O 1
ATOM 2369 N N . GLY A 1 303 ? -40.018 20.493 38.595 1.00 76.81 303 GLY A N 1
ATOM 2370 C CA . GLY A 1 303 ? -40.091 19.447 39.627 1.00 76.81 303 GLY A CA 1
ATOM 2371 C C . GLY A 1 303 ? -39.262 19.744 40.886 1.00 76.81 303 GLY A C 1
ATOM 2372 O O . GLY A 1 303 ? -39.654 19.372 41.992 1.00 76.81 303 GLY A O 1
ATOM 2373 N N . SER A 1 304 ? -38.155 20.482 40.749 1.00 65.31 304 SER A N 1
ATOM 2374 C CA . SER A 1 304 ? -37.301 20.899 41.872 1.00 65.31 304 SER A CA 1
ATOM 2375 C C . SER A 1 304 ? -37.980 21.874 42.845 1.00 65.31 304 SER A C 1
ATOM 2377 O O . SER A 1 304 ? -37.550 21.965 43.994 1.00 65.31 304 SER A O 1
ATOM 2379 N N . VAL A 1 305 ? -39.014 22.609 42.421 1.00 60.16 305 VAL A N 1
ATOM 2380 C CA . VAL A 1 305 ? -39.684 23.615 43.269 1.00 60.16 305 VAL A CA 1
ATOM 2381 C C . VAL A 1 305 ? -40.722 22.963 44.199 1.00 60.16 305 VAL A C 1
ATOM 2383 O O . VAL A 1 305 ? -40.985 23.473 45.285 1.00 60.16 305 VAL A O 1
ATOM 2386 N N . GLY A 1 306 ? -41.258 21.791 43.835 1.00 55.72 306 GLY A N 1
ATOM 2387 C CA . GLY A 1 306 ? -42.261 21.069 44.632 1.00 55.72 306 GLY A CA 1
ATOM 2388 C C . GLY A 1 306 ? -41.702 20.256 45.808 1.00 55.72 306 GLY A C 1
ATOM 2389 O O . GLY A 1 306 ? -42.417 20.011 46.776 1.00 55.72 306 GLY A O 1
ATOM 2390 N N . ALA A 1 307 ? -40.424 19.866 45.775 1.00 55.19 307 ALA A N 1
ATOM 2391 C CA . ALA A 1 307 ? -39.820 19.029 46.819 1.00 55.19 307 ALA A CA 1
ATOM 2392 C C . ALA A 1 307 ? -39.399 19.803 48.089 1.00 55.19 307 ALA A C 1
ATOM 2394 O O . ALA A 1 307 ? -39.051 19.186 49.095 1.00 55.19 307 ALA A O 1
ATOM 2395 N N . ALA A 1 308 ? -39.445 21.140 48.075 1.00 54.56 308 ALA A N 1
ATOM 2396 C CA . ALA A 1 308 ? -39.012 21.979 49.197 1.00 54.56 308 ALA A CA 1
ATOM 2397 C C . ALA A 1 308 ? -40.129 22.349 50.202 1.00 54.56 308 ALA A C 1
ATOM 2399 O O . ALA A 1 308 ? -39.832 22.981 51.211 1.00 54.56 308 ALA A O 1
ATOM 2400 N N . VAL A 1 309 ? -41.394 21.966 49.970 1.00 53.03 309 VAL A N 1
ATOM 2401 C CA . VAL A 1 309 ? -42.548 22.460 50.764 1.00 53.03 309 VAL A CA 1
ATOM 2402 C C . VAL A 1 309 ? -43.096 21.451 51.793 1.00 53.03 309 VAL A C 1
ATOM 2404 O O . VAL A 1 309 ? -43.947 21.802 52.602 1.00 53.03 309 VAL A O 1
ATOM 2407 N N . VAL A 1 310 ? -42.570 20.224 51.876 1.00 50.38 310 VAL A N 1
ATOM 2408 C CA . VAL A 1 310 ? -43.025 19.219 52.866 1.00 50.38 310 VAL A CA 1
ATOM 2409 C C . VAL A 1 310 ? -41.942 18.947 53.916 1.00 50.38 310 VAL A C 1
ATOM 2411 O O . VAL A 1 310 ? -41.363 17.866 53.984 1.00 50.38 310 VAL A O 1
ATOM 2414 N N . ARG A 1 311 ? -41.635 19.962 54.728 1.00 49.22 311 ARG A N 1
ATOM 2415 C CA . ARG A 1 311 ? -41.011 19.815 56.056 1.00 49.22 311 ARG A CA 1
ATOM 2416 C C . ARG A 1 311 ? -41.547 20.911 56.977 1.00 49.22 311 ARG A C 1
ATOM 2418 O O . ARG A 1 311 ? -40.912 21.949 57.134 1.00 49.22 311 ARG A O 1
ATOM 2425 N N . CYS A 1 312 ? -42.721 20.676 57.547 1.00 44.88 312 CYS A N 1
ATOM 2426 C CA . CYS A 1 312 ? -43.219 21.288 58.777 1.00 44.88 312 CYS A CA 1
ATOM 2427 C C . CYS A 1 312 ? -44.001 20.208 59.520 1.00 44.88 312 CYS A C 1
ATOM 2429 O O . CYS A 1 312 ? -44.751 19.478 58.832 1.00 44.88 312 CYS A O 1
#